Protein AF-0000000082832020 (afdb_homodimer)

Organism: NCBI:txid1287738

InterPro domains:
  IPR032710 NTF2-like domain superfamily [SSF54427] (2-123)
  IPR037401 SnoaL-like domain [PF13474] (10-123)

pLDDT: mean 90.85, std 16.09, range [24.03, 98.87]

Foldseek 3Di:
DDADVVSLVVQCQVCLQQLNLVSNLVQADQDQAFWEADAVDDIFTGSVRVSVVSCVVCVVHGKHWDWADWDWDDDPFKIKIWTKIWTWDQDPVGTDTFIKIWIWMWTQDPVGIHTRYIHIYGDPPCCRPCVVPPVPCPPD/DDADVVSLVVQCQVCLQQLNLVSNLVQADQDQAFWEADAVDDIFTGSVRVSVVSCVVCVVHGKHWDWADWDWDDDPFKIKIWTKIWTWDQDPVGTDTFIKIWIWMWTQDPVGIHTRYIHIYGDPPCCRPCVVPPVPPPVD

Nearest PDB structures (foldseek):
  3gwr-assembly1_A  TM=8.750E-01  e=1.411E-11  Thiobacillus denitrificans ATCC 25259
  5ig0-assembly1_A-2  TM=7.796E-01  e=5.207E-08  Salpingoeca rosetta
  2r4i-assembly1_B  TM=7.750E-01  e=2.044E-06  Cytophaga hutchinsonii ATCC 33406
  3bb9-assembly3_E  TM=7.835E-01  e=3.073E-06  Shewanella frigidimarina NCIMB 400
  3ksp-assembly1_A-2  TM=7.468E-01  e=2.227E-05  Exiguobacterium sibiricum 255-15

Solvent-accessible surface area (backbone atoms only — not comparable to full-atom values): 14800 Å² total; per-residue (Å²): 122,20,90,39,62,67,54,29,50,52,46,37,48,51,19,35,49,66,47,35,63,70,60,31,54,68,28,40,46,97,40,72,77,25,37,37,28,49,62,70,39,63,61,30,64,15,44,69,48,38,51,49,51,50,50,60,70,37,66,89,40,54,44,53,61,46,81,38,78,76,44,77,51,78,56,96,50,37,37,40,38,36,30,34,33,40,31,62,40,85,51,96,92,39,81,40,77,46,40,24,38,34,42,39,33,28,38,55,52,97,70,30,29,19,36,43,34,37,44,35,28,68,32,41,85,52,48,82,75,51,43,75,61,74,69,74,71,76,67,117,121,21,92,39,61,65,53,30,50,51,46,38,48,51,18,36,48,67,46,35,62,71,61,32,54,68,30,41,44,95,40,72,76,24,36,36,27,48,63,72,38,63,62,30,63,14,46,68,48,40,52,50,51,49,50,59,68,37,67,88,40,52,44,52,59,47,81,38,79,75,44,78,51,76,55,98,51,37,36,40,39,38,30,34,34,40,31,65,41,83,51,95,92,38,82,43,76,47,40,25,38,34,42,39,32,29,37,54,53,96,69,30,28,21,36,43,33,40,45,34,28,66,32,43,85,53,47,83,76,49,42,75,58,73,71,73,72,82,66,120

Radius of gyration: 18.63 Å; Cα contacts (8 Å, |Δi|>4): 592; chains: 2; bounding box: 48×47×61 Å

Structure (mmCIF, N/CA/C/O backbone):
data_AF-0000000082832020-model_v1
#
loop_
_entity.id
_entity.type
_entity.pdbx_description
1 polymer 'SnoaL-like domain-containing protein'
#
loop_
_atom_site.group_PDB
_atom_site.id
_atom_site.type_symbol
_atom_site.label_atom_id
_atom_site.label_alt_id
_atom_site.label_comp_id
_atom_site.label_asym_id
_atom_site.label_entity_id
_atom_site.label_seq_id
_atom_site.pdbx_PDB_ins_code
_atom_site.Cartn_x
_atom_site.Cartn_y
_atom_site.Cartn_z
_atom_site.occupancy
_atom_site.B_iso_or_equiv
_atom_site.auth_seq_id
_atom_site.auth_comp_id
_atom_site.auth_asym_id
_atom_site.auth_atom_id
_atom_site.pdbx_PDB_model_num
ATOM 1 N N . MET A 1 1 ? -17.343 17.951 1.172 1 80.75 1 MET A N 1
ATOM 2 C CA . MET A 1 1 ? -17.602 16.785 0.331 1 80.75 1 MET A CA 1
ATOM 3 C C . MET A 1 1 ? -16.717 16.803 -0.911 1 80.75 1 MET A C 1
ATOM 5 O O . MET A 1 1 ? -16.487 17.861 -1.499 1 80.75 1 MET A O 1
ATOM 9 N N . PHE A 1 2 ? -16.14 15.606 -1.203 1 96.89 2 PHE A N 1
ATOM 10 C CA . PHE A 1 2 ? -15.394 15.546 -2.454 1 96.89 2 PHE A CA 1
ATOM 11 C C . PHE A 1 2 ? -16.16 14.747 -3.503 1 96.89 2 PHE A C 1
ATOM 13 O O . PHE A 1 2 ? -16.541 13.6 -3.261 1 96.89 2 PHE A O 1
ATOM 20 N N . ALA A 1 3 ? -16.349 15.338 -4.614 1 96.54 3 ALA A N 1
ATOM 21 C CA . ALA A 1 3 ? -17.165 14.741 -5.669 1 96.54 3 ALA A CA 1
ATOM 22 C C . ALA A 1 3 ? -16.401 13.636 -6.393 1 96.54 3 ALA A C 1
ATOM 24 O O . ALA A 1 3 ? -17.007 12.742 -6.989 1 96.54 3 ALA A O 1
ATOM 25 N N . THR A 1 4 ? -15.107 13.77 -6.461 1 97.48 4 THR A N 1
ATOM 26 C CA . THR A 1 4 ? -14.264 12.769 -7.105 1 97.48 4 THR A CA 1
ATOM 27 C C . THR A 1 4 ? -13.095 12.384 -6.204 1 97.48 4 THR A C 1
ATOM 29 O O . THR A 1 4 ? -12.723 13.141 -5.304 1 97.48 4 THR A O 1
ATOM 32 N N . PRO A 1 5 ? -12.539 11.211 -6.397 1 98 5 PRO A N 1
ATOM 33 C CA . PRO A 1 5 ? -11.334 10.854 -5.644 1 98 5 PRO A CA 1
ATOM 34 C C . PRO A 1 5 ? -10.165 11.797 -5.922 1 98 5 PRO A C 1
ATOM 36 O O . PRO A 1 5 ? -9.343 12.045 -5.036 1 98 5 PRO A O 1
ATOM 39 N N . GLU A 1 6 ? -10.08 12.354 -7.116 1 98.05 6 GLU A N 1
ATOM 40 C CA . GLU A 1 6 ? -9.024 13.299 -7.468 1 98.05 6 GLU A CA 1
ATOM 41 C C . GLU A 1 6 ? -9.112 14.565 -6.622 1 98.05 6 GLU A C 1
ATOM 43 O O . GLU A 1 6 ? -8.09 15.099 -6.185 1 98.05 6 GLU A O 1
ATOM 48 N N . GLU A 1 7 ? -10.307 14.978 -6.456 1 98.37 7 GLU A N 1
ATOM 49 C CA . GLU A 1 7 ? -10.505 16.154 -5.613 1 98.37 7 GLU A CA 1
ATOM 50 C C . GLU A 1 7 ? -10.076 15.88 -4.174 1 98.37 7 GLU A C 1
ATOM 52 O O . GLU A 1 7 ? -9.46 16.732 -3.532 1 98.37 7 GLU A O 1
ATOM 57 N N . ALA A 1 8 ? -10.438 14.725 -3.671 1 98.57 8 ALA A N 1
ATOM 58 C CA . ALA A 1 8 ? -10.025 14.328 -2.328 1 98.57 8 ALA A CA 1
ATOM 59 C C . ALA A 1 8 ? -8.504 14.266 -2.217 1 98.57 8 ALA A C 1
ATOM 61 O O . ALA A 1 8 ? -7.928 14.729 -1.23 1 98.57 8 ALA A O 1
ATOM 62 N N . GLU A 1 9 ? -7.887 13.762 -3.225 1 98.69 9 GLU A N 1
ATOM 63 C CA . GLU A 1 9 ? -6.432 13.648 -3.229 1 98.69 9 GLU A CA 1
ATOM 64 C C . GLU A 1 9 ? -5.77 15.023 -3.266 1 98.69 9 GLU A C 1
ATOM 66 O O . GLU A 1 9 ? -4.789 15.265 -2.561 1 98.69 9 GLU A O 1
ATOM 71 N N . HIS A 1 10 ? -6.279 15.858 -4.105 1 98.45 10 HIS A N 1
ATOM 72 C CA . HIS A 1 10 ? -5.764 17.222 -4.16 1 98.45 10 HIS A CA 1
ATOM 73 C C . HIS A 1 10 ? -5.868 17.905 -2.801 1 98.45 10 HIS A C 1
ATOM 75 O O . HIS A 1 10 ? -4.918 18.551 -2.352 1 98.45 10 HIS A O 1
ATOM 81 N N . ALA A 1 11 ? -6.965 17.74 -2.165 1 98.75 11 ALA A N 1
ATOM 82 C CA . ALA A 1 11 ? -7.185 18.332 -0.848 1 98.75 11 ALA A CA 1
ATOM 83 C C . ALA A 1 11 ? -6.217 17.756 0.181 1 98.75 11 ALA A C 1
ATOM 85 O O . ALA A 1 11 ? -5.728 18.477 1.054 1 98.75 11 ALA A O 1
ATOM 86 N N . PHE A 1 12 ? -5.973 16.488 0.069 1 98.81 12 PHE A N 1
ATOM 87 C CA . PHE A 1 12 ? -5.033 15.812 0.956 1 98.81 12 PHE A CA 1
ATOM 88 C C . PHE A 1 12 ? -3.654 16.456 0.876 1 98.81 12 PHE A C 1
ATOM 90 O O . PHE A 1 12 ? -3.101 16.88 1.893 1 98.81 12 PHE A O 1
ATOM 97 N N . TYR A 1 13 ? -3.136 16.631 -0.281 1 98.71 13 TYR A N 1
ATOM 98 C CA . TYR A 1 13 ? -1.781 17.142 -0.446 1 98.71 13 TYR A CA 1
ATOM 99 C C . TYR A 1 13 ? -1.721 18.636 -0.149 1 98.71 13 TYR A C 1
ATOM 101 O O . TYR A 1 13 ? -0.714 19.135 0.359 1 98.71 13 TYR A O 1
ATOM 109 N N . GLU A 1 14 ? -2.781 19.346 -0.465 1 98.54 14 GLU A N 1
ATOM 110 C CA . GLU A 1 14 ? -2.84 20.761 -0.11 1 98.54 14 GLU A CA 1
ATOM 111 C C . GLU A 1 14 ? -2.807 20.953 1.403 1 98.54 14 GLU A C 1
ATOM 113 O O . GLU A 1 14 ? -2.126 21.848 1.906 1 98.54 14 GLU A O 1
ATOM 118 N N . ALA A 1 15 ? -3.598 20.121 2.069 1 98.64 15 ALA A N 1
ATOM 119 C CA . ALA A 1 15 ? -3.62 20.208 3.527 1 98.64 15 ALA A CA 1
ATOM 120 C C . ALA A 1 15 ? -2.242 19.917 4.115 1 98.64 15 ALA A C 1
ATOM 122 O O . ALA A 1 15 ? -1.82 20.565 5.075 1 98.64 15 ALA A O 1
ATOM 123 N N . LEU A 1 16 ? -1.504 18.97 3.561 1 98.31 16 LEU A N 1
ATOM 124 C CA . LEU A 1 16 ? -0.15 18.654 4.003 1 98.31 16 LEU A CA 1
ATOM 125 C C . LEU A 1 16 ? 0.789 19.83 3.761 1 98.31 16 LEU A C 1
ATOM 127 O O . LEU A 1 16 ? 1.62 20.153 4.613 1 98.31 16 LEU A O 1
ATOM 131 N N . GLU A 1 17 ? 0.627 20.449 2.624 1 97.44 17 GLU A N 1
ATOM 132 C CA . GLU A 1 17 ? 1.461 21.589 2.255 1 97.44 17 GLU A CA 1
ATOM 133 C C . GLU A 1 17 ? 1.224 22.772 3.189 1 97.44 17 GLU A C 1
ATOM 135 O O . GLU A 1 17 ? 2.124 23.585 3.411 1 97.44 17 GLU A O 1
ATOM 140 N N . GLN A 1 18 ? 0.06 22.866 3.743 1 97.5 18 GLN A N 1
ATOM 141 C CA . GLN A 1 18 ? -0.299 23.971 4.625 1 97.5 18 GLN A CA 1
ATOM 142 C C . GLN A 1 18 ? -0.116 23.588 6.091 1 97.5 18 GLN A C 1
ATOM 144 O O . GLN A 1 18 ? -0.25 24.431 6.98 1 97.5 18 GLN A O 1
ATOM 149 N N . GLY A 1 19 ? 0.147 22.338 6.342 1 97.6 19 GLY A N 1
ATOM 150 C CA . GLY A 1 19 ? 0.237 21.847 7.707 1 97.6 19 GLY A CA 1
ATOM 151 C C . GLY A 1 19 ? -1.079 21.927 8.458 1 97.6 19 GLY A C 1
ATOM 152 O O . GLY A 1 19 ? -1.096 22.15 9.67 1 97.6 19 GLY A O 1
ATOM 153 N N . ASP A 1 20 ? -2.177 21.834 7.755 1 97.87 20 ASP A N 1
ATOM 154 C CA . ASP A 1 20 ? -3.515 21.988 8.318 1 97.87 20 ASP A CA 1
ATOM 155 C C . ASP A 1 20 ? -4.152 20.629 8.601 1 97.87 20 ASP A C 1
ATOM 157 O O . ASP A 1 20 ? -4.831 20.065 7.74 1 97.87 20 ASP A O 1
ATOM 161 N N . THR A 1 21 ? -4.03 20.126 9.802 1 97.73 21 THR A N 1
ATOM 162 C CA . THR A 1 21 ? -4.492 18.784 10.138 1 97.73 21 THR A CA 1
ATOM 163 C C . THR A 1 21 ? -6.017 18.725 10.15 1 97.73 21 THR A C 1
ATOM 165 O O . THR A 1 21 ? -6.605 17.67 9.9 1 97.73 21 THR A O 1
ATOM 168 N N . VAL A 1 22 ? -6.672 19.799 10.486 1 96.94 22 VAL A N 1
ATOM 169 C CA . VAL A 1 22 ? -8.131 19.825 10.474 1 96.94 22 VAL A CA 1
ATOM 170 C C . VAL A 1 22 ? -8.641 19.582 9.055 1 96.94 22 VAL A C 1
ATOM 172 O O . VAL A 1 22 ? -9.496 18.721 8.834 1 96.94 22 VAL A O 1
ATOM 175 N N . ARG A 1 23 ? -8.096 20.317 8.124 1 97.65 23 ARG A N 1
ATOM 176 C CA . ARG A 1 23 ? -8.461 20.121 6.725 1 97.65 23 ARG A CA 1
ATOM 177 C C . ARG A 1 23 ? -8.046 18.736 6.24 1 97.65 23 ARG A C 1
ATOM 179 O O . A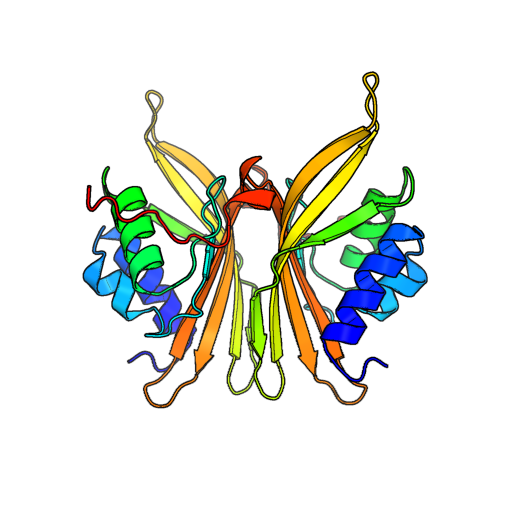RG A 1 23 ? -8.761 18.106 5.458 1 97.65 23 ARG A O 1
ATOM 186 N N . LEU A 1 24 ? -6.913 18.321 6.681 1 98.4 24 LEU A N 1
ATOM 187 C CA . LEU A 1 24 ? -6.418 17.001 6.307 1 98.4 24 LEU A CA 1
ATOM 188 C C . LEU A 1 24 ? -7.42 15.916 6.687 1 98.4 24 LEU A C 1
ATOM 190 O O . LEU A 1 24 ? -7.726 15.036 5.879 1 98.4 24 LEU A O 1
ATOM 194 N N . MET A 1 25 ? -8 16.017 7.857 1 97.92 25 MET A N 1
ATOM 195 C CA . MET A 1 25 ? -8.866 14.954 8.36 1 97.92 25 MET A CA 1
ATOM 196 C C . MET A 1 25 ? -10.243 15.02 7.708 1 97.92 25 MET A C 1
ATOM 198 O O . MET A 1 25 ? -11.016 14.063 7.78 1 97.92 25 MET A O 1
ATOM 202 N N . GLN A 1 26 ? -10.548 16.112 7.037 1 97.21 26 GLN A N 1
ATOM 203 C CA . GLN A 1 26 ? -11.788 16.2 6.274 1 97.21 26 GLN A CA 1
ATOM 204 C C . GLN A 1 26 ? -11.753 15.28 5.057 1 97.21 26 GLN A C 1
ATOM 206 O O . GLN A 1 26 ? -12.795 14.961 4.482 1 97.21 26 GLN A O 1
ATOM 211 N N . VAL A 1 27 ? -10.592 14.884 4.656 1 98.24 27 VAL A N 1
ATOM 212 C CA . VAL A 1 27 ? -10.425 14.015 3.496 1 98.24 27 VAL A CA 1
ATOM 213 C C . VAL A 1 27 ? -10.71 12.567 3.889 1 98.24 27 VAL A C 1
ATOM 215 O O . VAL A 1 27 ? -11.145 11.766 3.058 1 98.24 27 VAL A O 1
ATOM 218 N N . TRP A 1 28 ? -10.502 12.253 5.168 1 97.86 28 TRP A N 1
ATOM 219 C CA . TRP A 1 28 ? -10.597 10.877 5.645 1 97.86 28 TRP A CA 1
ATOM 220 C C . TRP A 1 28 ? -12.043 10.509 5.96 1 97.86 28 TRP A C 1
ATOM 222 O O . TRP A 1 28 ? -12.819 11.351 6.417 1 97.86 28 TRP A O 1
ATOM 232 N N . ALA A 1 29 ? -12.374 9.271 5.698 1 96.62 29 ALA A N 1
ATOM 233 C CA . ALA A 1 29 ? -13.648 8.738 6.174 1 96.62 29 ALA A CA 1
ATOM 234 C C . ALA A 1 29 ? -13.721 8.771 7.698 1 96.62 29 ALA A C 1
ATOM 236 O O . ALA A 1 29 ? -12.718 8.543 8.379 1 96.62 29 ALA A O 1
ATOM 237 N N . ASP A 1 30 ? -14.932 9.027 8.138 1 92.61 30 ASP A N 1
ATOM 238 C CA . ASP A 1 30 ? -15.182 9.016 9.576 1 92.61 30 ASP A CA 1
ATOM 239 C C . ASP A 1 30 ? -15.532 7.612 10.062 1 92.61 30 ASP A C 1
ATOM 241 O O . ASP A 1 30 ? -16.686 7.333 10.394 1 92.61 30 ASP A O 1
ATOM 245 N N . ASP A 1 31 ? -14.635 6.646 9.963 1 87.25 31 ASP A N 1
ATOM 246 C CA . ASP A 1 31 ? -14.812 5.238 10.303 1 87.25 31 ASP A CA 1
ATOM 247 C C . ASP A 1 31 ? -13.647 4.726 11.148 1 87.25 31 ASP A C 1
ATOM 249 O O . ASP A 1 31 ? -12.551 5.289 11.11 1 87.25 31 ASP A O 1
ATOM 253 N N . GLU A 1 32 ? -13.936 3.76 11.884 1 85.6 32 GLU A N 1
ATOM 254 C CA . GLU A 1 32 ? -12.919 3.182 12.757 1 85.6 32 GLU A CA 1
ATOM 255 C C . GLU A 1 32 ? -12.038 2.194 11.998 1 85.6 32 GLU A C 1
ATOM 257 O O . GLU A 1 32 ? -11.083 1.65 12.556 1 85.6 32 GLU A O 1
ATOM 262 N N . GLU A 1 33 ? -12.211 2.096 10.69 1 91.21 33 GLU A N 1
ATOM 263 C CA . GLU A 1 33 ? -11.445 1.098 9.95 1 91.21 33 GLU A CA 1
ATOM 264 C C . GLU A 1 33 ? -10.439 1.759 9.011 1 91.21 33 GLU A C 1
ATOM 266 O O . GLU A 1 33 ? -9.773 1.079 8.228 1 91.21 33 GLU A O 1
ATOM 271 N N . VAL A 1 34 ? -10.302 3.06 9.116 1 97.1 34 VAL A N 1
ATOM 272 C CA . VAL A 1 34 ? -9.325 3.708 8.247 1 97.1 34 VAL A CA 1
ATOM 273 C C . VAL A 1 34 ? -7.912 3.337 8.691 1 97.1 34 VAL A C 1
ATOM 275 O O . VAL A 1 34 ? -7.676 3.068 9.871 1 97.1 34 VAL A O 1
ATOM 278 N N . VAL A 1 35 ? -6.963 3.314 7.758 1 98.1 35 VAL A N 1
ATOM 279 C CA . VAL A 1 35 ? -5.613 2.831 8.027 1 98.1 35 VAL A CA 1
ATOM 280 C C . VAL A 1 35 ? -4.591 3.787 7.416 1 98.1 35 VAL A C 1
ATOM 282 O O . VAL A 1 35 ? -4.759 4.246 6.284 1 98.1 35 VAL A O 1
ATOM 285 N N . CYS A 1 36 ? -3.554 4.065 8.156 1 98.46 36 CYS A N 1
ATOM 286 C CA . CYS A 1 36 ? -2.448 4.881 7.668 1 98.46 36 CYS A CA 1
ATOM 287 C C . CYS A 1 36 ? -1.107 4.256 8.032 1 98.46 36 CYS A C 1
ATOM 289 O O . CYS A 1 36 ? -0.883 3.883 9.185 1 98.46 36 CYS A O 1
ATOM 291 N N . ILE A 1 37 ? -0.255 4.084 7.104 1 98.29 37 ILE A N 1
ATOM 292 C CA . ILE A 1 37 ? 1.117 3.624 7.289 1 98.29 37 ILE A CA 1
ATOM 293 C C . ILE A 1 37 ? 2.089 4.668 6.744 1 98.29 37 ILE A C 1
ATOM 295 O O . ILE A 1 37 ? 2.135 4.912 5.536 1 98.29 37 ILE A O 1
ATOM 299 N N . HIS A 1 38 ? 2.867 5.308 7.621 1 97.61 38 HIS A N 1
ATOM 300 C CA . HIS A 1 38 ? 3.947 6.207 7.23 1 97.61 38 HIS A CA 1
ATOM 301 C C . HIS A 1 38 ? 5.224 5.434 6.921 1 97.61 38 HIS A C 1
ATOM 303 O O . HIS A 1 38 ? 5.405 4.31 7.396 1 97.61 38 HIS A O 1
ATOM 309 N N . PRO A 1 39 ? 6.048 6.063 6.087 1 96.05 39 PRO A N 1
ATOM 310 C CA . PRO A 1 39 ? 7.324 5.39 5.834 1 96.05 39 PRO A CA 1
ATOM 311 C C . PRO A 1 39 ? 8.09 5.075 7.117 1 96.05 39 PRO A C 1
ATOM 313 O O . PRO A 1 39 ? 8.409 5.983 7.888 1 96.05 39 PRO A O 1
ATOM 316 N N . GLY A 1 40 ? 8.262 3.815 7.352 1 92.11 40 GLY A N 1
ATOM 317 C CA . GLY A 1 40 ? 9.041 3.395 8.506 1 92.11 40 GLY A CA 1
ATOM 318 C C . GLY A 1 40 ? 8.242 3.387 9.795 1 92.11 40 GLY A C 1
ATOM 319 O O . GLY A 1 40 ? 8.767 3.037 10.855 1 92.11 40 GLY A O 1
ATOM 320 N N . GLY A 1 41 ? 7.031 3.749 9.788 1 94.17 41 GLY A N 1
ATOM 321 C CA . GLY A 1 41 ? 6.211 3.825 10.987 1 94.17 41 GLY A CA 1
ATOM 322 C C . GLY A 1 41 ? 5.364 2.587 11.21 1 94.17 41 GLY A C 1
ATOM 323 O O . GLY A 1 41 ? 5.334 1.688 10.367 1 94.17 41 GLY A O 1
ATOM 324 N N . LEU A 1 42 ? 4.705 2.598 12.358 1 95.35 42 LEU A N 1
ATOM 325 C CA . LEU A 1 42 ? 3.74 1.544 12.657 1 95.35 42 LEU A CA 1
ATOM 326 C C . LEU A 1 42 ? 2.439 1.766 11.894 1 95.35 42 LEU A C 1
ATOM 328 O O . LEU A 1 42 ? 2.123 2.896 11.512 1 95.35 42 LEU A O 1
ATOM 332 N N . ARG A 1 43 ? 1.743 0.643 11.63 1 97.54 43 ARG A N 1
ATOM 333 C CA . ARG A 1 43 ? 0.393 0.738 11.084 1 97.54 43 ARG A CA 1
ATOM 334 C C . ARG A 1 43 ? -0.556 1.395 12.081 1 97.54 43 ARG A C 1
ATOM 336 O O . ARG A 1 43 ? -0.648 0.967 13.233 1 97.54 43 ARG A O 1
ATOM 343 N N . VAL A 1 44 ? -1.239 2.461 11.635 1 97.06 44 VAL A N 1
ATOM 344 C CA . VAL A 1 44 ? -2.167 3.22 12.468 1 97.06 44 VAL A CA 1
ATOM 345 C C . VAL A 1 44 ? -3.602 2.949 12.02 1 97.06 44 VAL A C 1
ATOM 347 O O . VAL A 1 44 ? -3.927 3.085 10.838 1 97.06 44 VAL A O 1
ATOM 350 N N . VAL A 1 45 ? -4.465 2.598 12.967 1 96.87 45 VAL A N 1
ATOM 351 C CA . VAL A 1 45 ? -5.839 2.233 12.637 1 96.87 45 VAL A CA 1
ATOM 352 C C . VAL A 1 45 ? -6.81 3.099 13.437 1 96.87 45 VAL A C 1
ATOM 354 O O . VAL A 1 45 ? -6.658 3.255 14.65 1 96.87 45 VAL A O 1
ATOM 357 N N . GLY A 1 46 ? -7.782 3.6 12.725 1 96.62 46 GLY A N 1
ATOM 358 C CA . GLY A 1 46 ? -8.825 4.376 13.376 1 96.62 46 GLY A CA 1
ATOM 359 C C . GLY A 1 46 ? -8.69 5.869 13.146 1 96.62 46 GLY A C 1
ATOM 360 O O . GLY A 1 46 ? -7.577 6.396 13.091 1 96.62 46 GLY A O 1
ATOM 361 N N . HIS A 1 47 ? -9.83 6.48 13.068 1 96.9 47 HIS A N 1
ATOM 362 C CA . HIS A 1 47 ? -9.882 7.887 12.689 1 96.9 47 HIS A CA 1
ATOM 363 C C . HIS A 1 47 ? -9.074 8.748 13.654 1 96.9 47 HIS A C 1
ATOM 365 O O . HIS A 1 47 ? -8.248 9.558 13.228 1 96.9 47 HIS A O 1
ATOM 371 N N . SER A 1 48 ? -9.242 8.596 14.937 1 96.7 48 SER A N 1
ATOM 372 C CA . SER A 1 48 ? -8.537 9.387 15.941 1 96.7 48 SER A CA 1
ATOM 373 C C . SER A 1 48 ? -7.038 9.11 15.912 1 96.7 48 SER A C 1
ATOM 375 O O . SER A 1 48 ? -6.228 10.034 16.01 1 96.7 48 SER A O 1
ATOM 377 N N . ALA A 1 49 ? -6.658 7.861 15.803 1 97.25 49 ALA A N 1
ATOM 378 C CA . ALA A 1 49 ? -5.248 7.48 15.767 1 97.25 49 ALA A CA 1
ATOM 379 C C . ALA A 1 49 ? -4.563 8.028 14.518 1 97.25 49 ALA A C 1
ATOM 381 O O . ALA A 1 49 ? -3.416 8.477 14.578 1 97.25 49 ALA A O 1
ATOM 382 N N . VAL A 1 50 ? -5.26 7.987 13.434 1 97.99 50 VAL A N 1
ATOM 383 C CA . VAL A 1 50 ? -4.73 8.545 12.194 1 97.99 50 VAL A CA 1
ATOM 384 C C . VAL A 1 50 ? -4.519 10.049 12.352 1 97.99 50 VAL A C 1
ATOM 386 O O . VAL A 1 50 ? -3.478 10.58 11.959 1 97.99 50 VAL A O 1
ATOM 389 N N . HIS A 1 51 ? -5.526 10.681 12.941 1 97.8 51 HIS A N 1
ATOM 390 C CA . HIS A 1 51 ? -5.389 12.109 13.209 1 97.8 51 HIS A CA 1
ATOM 391 C C . HIS A 1 51 ? -4.147 12.395 14.047 1 97.8 51 HIS A C 1
ATOM 393 O O . HIS A 1 51 ? -3.352 13.274 13.706 1 97.8 51 HIS A O 1
ATOM 399 N N . GLU A 1 52 ? -3.957 11.664 15.077 1 97.89 52 GLU A N 1
ATOM 400 C CA . GLU A 1 52 ? -2.809 11.849 15.959 1 97.89 52 GLU A CA 1
ATOM 401 C C . GLU A 1 52 ? -1.498 11.594 15.221 1 97.89 52 GLU A C 1
ATOM 403 O O . GLU A 1 52 ? -0.511 12.301 15.436 1 97.89 52 GLU A O 1
ATOM 408 N N . SER A 1 53 ? -1.471 10.6 14.415 1 97.87 53 SER A N 1
ATOM 409 C CA . SER A 1 53 ? -0.261 10.277 13.666 1 97.87 53 SER A CA 1
ATOM 410 C C . SER A 1 53 ? 0.131 11.417 12.731 1 97.87 53 SER A C 1
ATOM 412 O O . SER A 1 53 ? 1.313 11.741 12.601 1 97.87 53 SER A O 1
ATOM 414 N N . TRP A 1 54 ? -0.822 12.061 12.075 1 98.13 54 TRP A N 1
ATOM 415 C CA . TRP A 1 54 ? -0.533 13.182 11.187 1 98.13 54 TRP A CA 1
ATOM 416 C C . TRP A 1 54 ? -0.097 14.409 11.982 1 98.13 54 TRP A C 1
ATOM 418 O O . TRP A 1 54 ? 0.754 15.179 11.531 1 98.13 54 TRP A O 1
ATOM 428 N N . GLN A 1 55 ? -0.782 14.596 13.174 1 98.16 55 GLN A N 1
ATOM 429 C CA . GLN A 1 55 ? -0.326 15.678 14.041 1 98.16 55 GLN A CA 1
ATOM 430 C C . GLN A 1 55 ? 1.151 15.518 14.39 1 98.16 55 GLN A C 1
ATOM 432 O O . GLN A 1 55 ? 1.901 16.497 14.403 1 98.16 55 GLN A O 1
ATOM 437 N N . HIS A 1 56 ? 1.556 14.299 14.632 1 97.35 56 HIS A N 1
ATOM 438 C CA . HIS A 1 56 ? 2.952 14.022 14.951 1 97.35 56 HIS A CA 1
ATOM 439 C C . HIS A 1 56 ? 3.857 14.309 13.758 1 97.35 56 HIS A C 1
ATOM 441 O O . HIS A 1 56 ? 4.917 14.921 13.91 1 97.35 56 HIS A O 1
ATOM 447 N N . VAL A 1 57 ? 3.49 13.881 12.559 1 96.76 57 VAL A N 1
ATOM 448 C CA . VAL A 1 57 ? 4.269 14.053 11.338 1 96.76 57 VAL A CA 1
ATOM 449 C C . VAL A 1 57 ? 4.422 15.54 11.028 1 96.76 57 VAL A C 1
ATOM 451 O O . VAL A 1 57 ? 5.484 15.982 10.583 1 96.76 57 VAL A O 1
ATOM 454 N N . LEU A 1 58 ? 3.395 16.312 11.315 1 96.88 58 LEU A N 1
ATOM 455 C CA . LEU A 1 58 ? 3.369 17.718 10.926 1 96.88 58 LEU A CA 1
ATOM 456 C C . LEU A 1 58 ? 3.802 18.61 12.085 1 96.88 58 LEU A C 1
ATOM 458 O O . LEU A 1 58 ? 3.731 19.837 11.988 1 96.88 58 LEU A O 1
ATOM 462 N N . ALA A 1 59 ? 4.163 17.977 13.202 1 95.64 59 ALA A N 1
ATOM 463 C CA . ALA A 1 59 ? 4.547 18.726 14.395 1 95.64 59 ALA A CA 1
ATOM 464 C C . ALA A 1 59 ? 5.72 19.657 14.104 1 95.64 59 ALA A C 1
ATOM 466 O O . ALA A 1 59 ? 5.837 20.726 14.709 1 95.64 59 ALA A O 1
ATOM 467 N N . ASN A 1 60 ? 6.638 19.283 13.139 1 91.3 60 ASN A N 1
ATOM 468 C CA . ASN A 1 60 ? 7.81 20.096 12.831 1 91.3 60 ASN A CA 1
ATOM 469 C C . ASN A 1 60 ? 7.569 20.991 11.619 1 91.3 60 ASN A C 1
ATOM 471 O O . ASN A 1 60 ? 8.504 21.596 11.093 1 91.3 60 ASN A O 1
ATOM 475 N N . GLY A 1 61 ? 6.316 21.042 11.14 1 93.33 61 GLY A N 1
ATOM 476 C CA . GLY A 1 61 ? 5.977 21.929 10.039 1 93.33 61 GLY A CA 1
ATOM 477 C C . GLY A 1 61 ? 5.278 21.22 8.895 1 93.33 61 GLY A C 1
ATOM 478 O O . GLY A 1 61 ? 5.122 19.997 8.918 1 93.33 61 GLY A O 1
ATOM 479 N N . PRO A 1 62 ? 4.964 22.083 7.902 1 95.37 62 PRO A N 1
ATOM 480 C CA . PRO A 1 62 ? 4.251 21.534 6.746 1 95.37 62 PRO A CA 1
ATOM 481 C C . PRO A 1 62 ? 5.113 20.585 5.917 1 95.37 62 PRO A C 1
ATOM 483 O O . PRO A 1 62 ? 6.339 20.583 6.05 1 95.37 62 PRO A O 1
ATOM 486 N N . LEU A 1 63 ? 4.482 19.708 5.139 1 96.1 63 LEU A N 1
ATOM 487 C CA . LEU A 1 63 ? 5.128 18.804 4.194 1 96.1 63 LEU A CA 1
ATOM 488 C C . LEU A 1 63 ? 4.881 19.251 2.758 1 96.1 63 LEU A C 1
ATOM 490 O O . LEU A 1 63 ? 3.734 19.454 2.355 1 96.1 63 LEU A O 1
ATOM 494 N N . HIS A 1 64 ? 5.921 19.411 2.088 1 96.18 64 HIS A N 1
ATOM 495 C CA . HIS A 1 64 ? 5.818 19.733 0.669 1 96.18 64 HIS A CA 1
ATOM 496 C C . HIS A 1 64 ? 5.999 18.488 -0.193 1 96.18 64 HIS A C 1
ATOM 498 O O . HIS A 1 64 ? 7.123 18.018 -0.383 1 96.18 64 HIS A O 1
ATOM 504 N N . ILE A 1 65 ? 4.912 17.996 -0.716 1 97.51 65 ILE A N 1
ATOM 505 C CA . ILE A 1 65 ? 4.885 16.742 -1.462 1 97.51 65 ILE A CA 1
ATOM 506 C C . ILE A 1 65 ? 4.335 16.989 -2.865 1 97.51 65 ILE A C 1
ATOM 508 O O . ILE A 1 65 ? 3.265 17.581 -3.024 1 97.51 65 ILE A O 1
ATOM 512 N N . ARG A 1 66 ? 5.033 16.619 -3.809 1 96.47 66 ARG A N 1
ATOM 513 C CA . ARG A 1 66 ? 4.552 16.608 -5.187 1 96.47 66 ARG A CA 1
ATOM 514 C C . ARG A 1 66 ? 4.184 15.195 -5.626 1 96.47 66 ARG A C 1
ATOM 516 O O . ARG A 1 66 ? 5.049 14.322 -5.719 1 96.47 66 ARG A O 1
ATOM 523 N N . PRO A 1 67 ? 2.906 14.943 -5.809 1 97.2 67 PRO A N 1
ATOM 524 C CA . PRO A 1 67 ? 2.522 13.64 -6.357 1 97.2 67 PRO A CA 1
ATOM 525 C C . PRO A 1 67 ? 2.881 13.491 -7.833 1 97.2 67 PRO A C 1
ATOM 527 O O . PRO A 1 67 ? 2.578 14.375 -8.639 1 97.2 67 PRO A O 1
ATOM 530 N N . LEU A 1 68 ? 3.53 12.43 -8.18 1 95.49 68 LEU A N 1
ATOM 531 C CA . LEU A 1 68 ? 4.012 12.176 -9.533 1 95.49 68 LEU A CA 1
ATOM 532 C C . LEU A 1 68 ? 3.564 10.801 -10.019 1 95.49 68 LEU A C 1
ATOM 534 O O . LEU A 1 68 ? 3.267 9.918 -9.211 1 95.49 68 LEU A O 1
ATOM 538 N N . ARG A 1 69 ? 3.358 10.598 -11.344 1 94.37 69 ARG A N 1
ATOM 539 C CA . ARG A 1 69 ? 3.176 9.324 -12.032 1 94.37 69 ARG A CA 1
ATOM 540 C C . ARG A 1 69 ? 1.997 8.551 -11.452 1 94.37 69 ARG A C 1
ATOM 542 O O . ARG A 1 69 ? 2.134 7.382 -11.086 1 94.37 69 ARG A O 1
ATOM 549 N N . PRO A 1 70 ? 0.863 9.19 -11.405 1 95.95 70 PRO A N 1
ATOM 550 C CA . PRO A 1 70 ? -0.304 8.51 -10.839 1 95.95 70 PRO A CA 1
ATOM 551 C C . PRO A 1 70 ? -0.773 7.333 -11.692 1 95.95 70 PRO A C 1
ATOM 553 O O . PRO A 1 70 ? -0.764 7.416 -12.923 1 95.95 70 PRO A O 1
ATOM 556 N N . LEU A 1 71 ? -1.017 6.251 -11.126 1 95.92 71 LEU A N 1
ATOM 557 C CA . LEU A 1 71 ? -1.79 5.135 -11.661 1 95.92 71 LEU A CA 1
ATOM 558 C C . LEU A 1 71 ? -3.096 4.961 -10.893 1 95.92 71 LEU A C 1
ATOM 560 O O . LEU A 1 71 ? -3.086 4.815 -9.669 1 95.92 71 LEU A O 1
ATOM 564 N N . VAL A 1 72 ? -4.207 4.935 -11.615 1 96.39 72 VAL A N 1
ATOM 565 C CA . VAL A 1 72 ? -5.511 4.954 -10.959 1 96.39 72 VAL A CA 1
ATOM 566 C C . VAL A 1 72 ? -6.325 3.738 -11.393 1 96.39 72 VAL A C 1
ATOM 568 O O . VAL A 1 72 ? -6.463 3.469 -12.589 1 96.39 72 VAL A O 1
ATOM 571 N N . MET A 1 73 ? -6.777 2.958 -10.395 1 94.28 73 MET A N 1
ATOM 572 C CA . MET A 1 73 ? -7.777 1.913 -10.593 1 94.28 73 MET A CA 1
ATOM 573 C C . MET A 1 73 ? -9.125 2.333 -10.016 1 94.28 73 MET A C 1
ATOM 575 O O . MET A 1 73 ? -9.268 2.47 -8.799 1 94.28 73 MET A O 1
ATOM 579 N N . LEU A 1 74 ? -10.103 2.53 -10.931 1 92.63 74 LEU A N 1
ATOM 580 C CA . LEU A 1 74 ? -11.389 3.068 -10.503 1 92.63 74 LEU A CA 1
ATOM 581 C C . LEU A 1 74 ? -12.492 2.025 -10.652 1 92.63 74 LEU A C 1
ATOM 583 O O . LEU A 1 74 ? -12.579 1.35 -11.68 1 92.63 74 LEU A O 1
ATOM 587 N N . SER A 1 75 ? -13.217 1.81 -9.6 1 87.97 75 SER A N 1
ATOM 588 C CA . SER A 1 75 ? -14.493 1.104 -9.636 1 87.97 75 SER A CA 1
ATOM 589 C C . SER A 1 75 ? -15.637 2.004 -9.184 1 87.97 75 SER A C 1
ATOM 591 O O . SER A 1 75 ? -15.436 3.195 -8.937 1 87.97 75 SER A O 1
ATOM 593 N N . MET A 1 76 ? -16.823 1.488 -9.185 1 87.15 76 MET A N 1
ATOM 594 C CA . MET A 1 76 ? -18.011 2.283 -8.889 1 87.15 76 MET A CA 1
ATOM 595 C C . MET A 1 76 ? -17.914 2.911 -7.503 1 87.15 76 MET A C 1
ATOM 597 O O . MET A 1 76 ? -18.278 4.074 -7.317 1 87.15 76 MET A O 1
ATOM 601 N N . MET A 1 77 ? -17.348 2.251 -6.545 1 92.19 77 MET A N 1
ATOM 602 C CA . MET A 1 77 ? -17.415 2.758 -5.178 1 92.19 77 MET A CA 1
ATOM 603 C C . MET A 1 77 ? -16.028 2.799 -4.544 1 92.19 77 MET A C 1
ATOM 605 O O . MET A 1 77 ? -15.901 2.976 -3.331 1 92.19 77 MET A O 1
ATOM 609 N N . CYS A 1 78 ? -15.024 2.582 -5.386 1 95.35 78 CYS A N 1
ATOM 610 C CA . CYS A 1 78 ? -13.669 2.537 -4.849 1 95.35 78 CYS A CA 1
ATOM 611 C C . CYS A 1 78 ? -12.662 3.063 -5.865 1 95.35 78 CYS A C 1
ATOM 613 O O . CYS A 1 78 ? -12.803 2.825 -7.066 1 95.35 78 CYS A O 1
ATOM 615 N N . ALA A 1 79 ? -11.753 3.828 -5.42 1 97.24 79 ALA A N 1
ATOM 616 C CA . ALA A 1 79 ? -10.638 4.294 -6.239 1 97.24 79 ALA A CA 1
ATOM 617 C C . ALA A 1 79 ? -9.302 4.021 -5.553 1 97.24 79 ALA A C 1
ATOM 619 O O . ALA A 1 79 ? -9.121 4.354 -4.379 1 97.24 79 ALA A O 1
ATOM 620 N N . VAL A 1 80 ? -8.429 3.39 -6.271 1 97.66 80 VAL A N 1
ATOM 621 C CA . VAL A 1 80 ? -7.068 3.134 -5.81 1 97.66 80 VAL A CA 1
ATOM 622 C C . VAL A 1 80 ? -6.083 3.981 -6.613 1 97.66 80 VAL A C 1
ATOM 624 O O . VAL A 1 80 ? -6.014 3.87 -7.839 1 97.66 80 VAL A O 1
ATOM 627 N N . HIS A 1 81 ? -5.405 4.891 -5.949 1 98.36 81 HIS A N 1
ATOM 628 C CA . HIS A 1 81 ? -4.355 5.703 -6.553 1 98.36 81 HIS A CA 1
ATOM 629 C C . HIS A 1 81 ? -2.975 5.261 -6.078 1 98.36 81 HIS A C 1
ATOM 631 O O . HIS A 1 81 ? -2.704 5.241 -4.875 1 98.36 81 HIS A O 1
ATOM 637 N N . VAL A 1 82 ? -2.105 4.885 -6.979 1 98 82 VAL A N 1
ATOM 638 C CA . VAL A 1 82 ? -0.714 4.549 -6.694 1 98 82 VAL A CA 1
ATOM 639 C C . VAL A 1 82 ? 0.21 5.568 -7.358 1 98 82 VAL A C 1
ATOM 641 O O . VAL A 1 82 ? 0.137 5.785 -8.57 1 98 82 VAL A O 1
ATOM 644 N N . LEU A 1 83 ? 1.044 6.222 -6.553 1 97.7 83 LEU A N 1
ATOM 645 C CA . LEU A 1 83 ? 1.832 7.308 -7.125 1 97.7 83 LEU A CA 1
ATOM 646 C C . LEU A 1 83 ? 3.174 7.439 -6.414 1 97.7 83 LEU A C 1
ATOM 648 O O . LEU A 1 83 ? 3.468 6.679 -5.489 1 97.7 83 LEU A O 1
ATOM 652 N N . VAL A 1 84 ? 4.041 8.28 -6.924 1 97.54 84 VAL A N 1
ATOM 653 C CA . VAL A 1 84 ? 5.303 8.66 -6.298 1 97.54 84 VAL A CA 1
ATOM 654 C C . VAL A 1 84 ? 5.155 10.022 -5.622 1 97.54 84 VAL A C 1
ATOM 656 O O . VAL A 1 84 ? 4.711 10.987 -6.247 1 97.54 84 VAL A O 1
ATOM 659 N N . GLU A 1 85 ? 5.39 10.026 -4.406 1 97.83 85 GLU A N 1
ATOM 660 C CA . GLU A 1 85 ? 5.463 11.282 -3.666 1 97.83 85 GLU A CA 1
ATOM 661 C C . GLU A 1 85 ? 6.895 11.805 -3.604 1 97.83 85 GLU A C 1
ATOM 663 O O . GLU A 1 85 ? 7.764 11.178 -2.994 1 97.83 85 GLU A O 1
ATOM 668 N N . GLN A 1 86 ? 7.153 12.87 -4.26 1 96.48 86 GLN A N 1
ATOM 669 C CA . GLN A 1 86 ? 8.431 13.552 -4.084 1 96.48 86 GLN A CA 1
ATOM 670 C C . GLN A 1 86 ? 8.369 14.548 -2.93 1 96.48 86 GLN A C 1
ATOM 672 O O . GLN A 1 86 ? 7.632 15.535 -2.993 1 96.48 86 GLN A O 1
ATOM 677 N N . VAL A 1 87 ? 9.103 14.266 -1.931 1 95.81 87 VAL A N 1
ATOM 678 C CA . VAL A 1 87 ? 9.043 15.043 -0.697 1 95.81 87 VAL A CA 1
ATOM 679 C C . VAL A 1 87 ? 10.284 15.925 -0.582 1 95.81 87 VAL A C 1
ATOM 681 O O . VAL A 1 87 ? 11.412 15.438 -0.687 1 95.81 87 V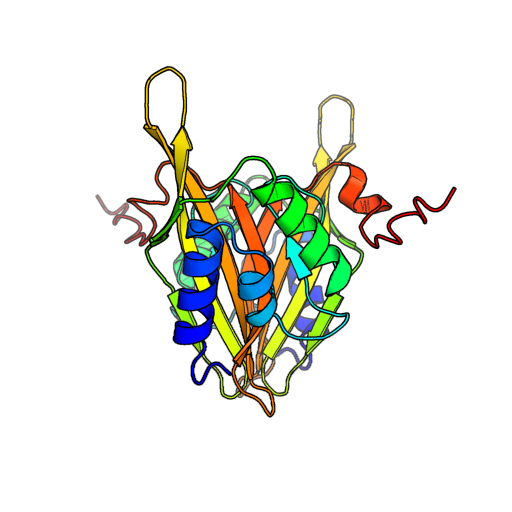AL A O 1
ATOM 684 N N . ALA A 1 88 ? 10.093 17.183 -0.383 1 94.46 88 ALA A N 1
ATOM 685 C CA . ALA A 1 88 ? 11.206 18.093 -0.128 1 94.46 88 ALA A CA 1
ATOM 686 C C . ALA A 1 88 ? 11.701 17.966 1.31 1 94.46 88 ALA A C 1
ATOM 688 O O . ALA A 1 88 ? 10.908 18.019 2.253 1 94.46 88 ALA A O 1
ATOM 689 N N . VAL A 1 89 ? 12.945 17.753 1.457 1 87.78 89 VAL A N 1
ATOM 690 C CA . VAL A 1 89 ? 13.57 17.642 2.771 1 87.78 89 VAL A CA 1
ATOM 691 C C . VAL A 1 89 ? 14.65 18.712 2.921 1 87.78 89 VAL A C 1
ATOM 693 O O . VAL A 1 89 ? 15.551 18.814 2.085 1 87.78 89 VAL A O 1
ATOM 696 N N . ARG A 1 90 ? 14.538 19.535 3.864 1 87.09 90 ARG A N 1
ATOM 697 C CA . ARG A 1 90 ? 15.553 20.551 4.122 1 87.09 90 ARG A CA 1
ATOM 698 C C . ARG A 1 90 ? 16.741 19.96 4.874 1 87.09 90 ARG A C 1
ATOM 700 O O . ARG A 1 90 ? 16.567 19.312 5.908 1 87.09 90 ARG A O 1
ATOM 707 N N . THR A 1 91 ? 17.864 20.068 4.265 1 85.29 91 THR A N 1
ATOM 708 C CA . THR A 1 91 ? 19.102 19.624 4.897 1 85.29 91 THR A CA 1
ATOM 709 C C . THR A 1 91 ? 20.082 20.784 5.043 1 85.29 91 THR A C 1
ATOM 711 O O . THR A 1 91 ? 19.797 21.902 4.609 1 85.29 91 THR A O 1
ATOM 714 N N . ARG A 1 92 ? 21.223 20.525 5.65 1 89.53 92 ARG A N 1
ATOM 715 C CA . ARG A 1 92 ? 22.283 21.518 5.796 1 89.53 92 ARG A CA 1
ATOM 716 C C . ARG A 1 92 ? 22.829 21.939 4.436 1 89.53 92 ARG A C 1
ATOM 718 O O . ARG A 1 92 ? 23.26 23.081 4.261 1 89.53 92 ARG A O 1
ATOM 725 N N . GLU A 1 93 ? 22.844 21.076 3.45 1 91.35 93 GLU A N 1
ATOM 726 C CA . GLU A 1 93 ? 23.39 21.306 2.115 1 91.35 93 GLU A CA 1
ATOM 727 C C . GLU A 1 93 ? 22.345 21.922 1.19 1 91.35 93 GLU A C 1
ATOM 729 O O . GLU A 1 93 ? 22.64 22.24 0.036 1 91.35 93 GLU A O 1
ATOM 734 N N . GLY A 1 94 ? 21.174 22.08 1.733 1 90.18 94 GLY A N 1
ATOM 735 C CA . GLY A 1 94 ? 20.086 22.598 0.92 1 90.18 94 GLY A CA 1
ATOM 736 C C . GLY A 1 94 ? 18.901 21.653 0.836 1 90.18 94 GLY A C 1
ATOM 737 O O . GLY A 1 94 ? 18.788 20.72 1.633 1 90.18 94 GLY A O 1
ATOM 738 N N . THR A 1 95 ? 18.022 22.035 -0.103 1 90.19 95 THR A N 1
ATOM 739 C CA . THR A 1 95 ? 16.825 21.22 -0.277 1 90.19 95 THR A CA 1
ATOM 740 C C . THR A 1 95 ? 17.146 19.949 -1.059 1 90.19 95 THR A C 1
ATOM 742 O O . THR A 1 95 ? 17.746 20.01 -2.135 1 90.19 95 THR A O 1
ATOM 745 N N . GLN A 1 96 ? 16.881 18.808 -0.418 1 91.54 96 GLN A N 1
ATOM 746 C CA . GLN A 1 96 ? 16.961 17.514 -1.086 1 91.54 96 GLN A CA 1
ATOM 747 C C . GLN A 1 96 ? 15.576 16.896 -1.256 1 91.54 96 GLN A C 1
ATOM 749 O O . GLN A 1 96 ? 14.608 17.35 -0.642 1 91.54 96 GLN A O 1
ATOM 754 N N . PHE A 1 97 ? 15.538 15.938 -2.229 1 92.82 97 PHE A N 1
ATOM 755 C CA . PHE A 1 97 ? 14.247 15.313 -2.49 1 92.82 97 PHE A CA 1
ATOM 756 C C . PHE A 1 97 ? 14.299 13.819 -2.193 1 92.82 97 PHE A C 1
ATOM 758 O O . PHE A 1 97 ? 15.286 13.151 -2.511 1 92.82 97 PHE A O 1
ATOM 765 N N . ALA A 1 98 ? 13.35 13.408 -1.465 1 94.07 98 ALA A N 1
ATOM 766 C CA . ALA A 1 98 ? 13.135 11.984 -1.22 1 94.07 98 ALA A CA 1
ATOM 767 C C . ALA A 1 98 ? 11.868 11.494 -1.915 1 94.07 98 ALA A C 1
ATOM 769 O O . ALA A 1 98 ? 10.904 12.248 -2.067 1 94.07 98 ALA A O 1
ATOM 770 N N . ASN A 1 99 ? 11.913 10.254 -2.362 1 95.96 99 ASN A N 1
ATOM 771 C CA . ASN A 1 99 ? 10.747 9.663 -3.009 1 95.96 99 ASN A CA 1
ATOM 772 C C . ASN A 1 99 ? 10.097 8.598 -2.13 1 95.96 99 ASN A C 1
ATOM 774 O O . ASN A 1 99 ? 10.792 7.82 -1.473 1 95.96 99 ASN A O 1
ATOM 778 N N . CYS A 1 100 ? 8.78 8.618 -2.141 1 97.54 100 CYS A N 1
ATOM 779 C CA . CYS A 1 100 ? 7.981 7.571 -1.513 1 97.54 100 CYS A CA 1
ATOM 780 C C . CYS A 1 100 ? 6.943 7.021 -2.483 1 97.54 100 CYS A C 1
ATOM 782 O O . CYS A 1 100 ? 6.417 7.758 -3.32 1 97.54 100 CYS A O 1
ATOM 784 N N . TYR A 1 101 ? 6.726 5.762 -2.416 1 98.15 101 TYR A N 1
ATOM 785 C CA . TYR A 1 101 ? 5.509 5.234 -3.022 1 98.15 101 TYR A CA 1
ATOM 786 C C . TYR A 1 101 ? 4.312 5.426 -2.099 1 98.15 101 TYR A C 1
ATOM 788 O O . TYR A 1 101 ? 4.42 5.239 -0.884 1 98.15 101 TYR A O 1
ATOM 796 N N . ALA A 1 102 ? 3.205 5.754 -2.682 1 98.68 102 ALA A N 1
ATOM 797 C CA . ALA A 1 102 ? 1.97 5.891 -1.914 1 98.68 102 ALA A CA 1
ATOM 798 C C . ALA A 1 102 ? 0.814 5.168 -2.599 1 98.68 102 ALA A C 1
ATOM 800 O O . ALA A 1 102 ? 0.622 5.3 -3.81 1 98.68 102 ALA A O 1
ATOM 801 N N . THR A 1 103 ? 0.126 4.367 -1.884 1 98.75 103 THR A N 1
ATOM 802 C CA . THR A 1 103 ? -1.17 3.81 -2.254 1 98.75 103 THR A CA 1
ATOM 803 C C . THR A 1 103 ? -2.289 4.461 -1.446 1 98.75 103 THR A C 1
ATOM 805 O O . THR A 1 103 ? -2.363 4.289 -0.227 1 98.75 103 THR A O 1
ATOM 808 N N . ASN A 1 104 ? -3.117 5.25 -2.088 1 98.73 104 ASN A N 1
ATOM 809 C CA . ASN A 1 104 ? -4.292 5.89 -1.507 1 98.73 104 ASN A CA 1
ATOM 810 C C . ASN A 1 104 ? -5.582 5.22 -1.971 1 98.73 104 ASN A C 1
ATOM 812 O O . ASN A 1 104 ? -5.788 5.024 -3.17 1 98.73 104 ASN A O 1
ATOM 816 N N . ILE A 1 105 ? -6.433 4.917 -1.006 1 98.24 105 ILE A N 1
ATOM 817 C CA . ILE A 1 105 ? -7.696 4.276 -1.357 1 98.24 105 ILE A CA 1
ATOM 818 C C . ILE A 1 105 ? -8.862 5.142 -0.886 1 98.24 105 ILE A C 1
ATOM 820 O O . ILE A 1 105 ? -8.883 5.597 0.26 1 98.24 105 ILE A O 1
ATOM 824 N N . TYR A 1 106 ? -9.791 5.369 -1.783 1 97.63 106 TYR A N 1
ATOM 825 C CA . TYR A 1 106 ? -10.979 6.174 -1.523 1 97.63 106 TYR A CA 1
ATOM 826 C C . TYR A 1 106 ? -12.247 5.351 -1.714 1 97.63 106 TYR A C 1
ATOM 828 O O . TYR A 1 106 ? -12.344 4.556 -2.652 1 97.63 106 TYR A O 1
ATOM 836 N N . HIS A 1 107 ? -13.148 5.529 -0.858 1 96.32 107 HIS A N 1
ATOM 837 C CA . HIS A 1 107 ? -14.472 4.936 -1.007 1 96.32 107 HIS A CA 1
ATOM 838 C C . HIS A 1 107 ? -15.535 6.01 -1.214 1 96.32 107 HIS A C 1
ATOM 840 O O . HIS A 1 107 ? -15.468 7.081 -0.607 1 96.32 107 HIS A O 1
ATOM 846 N N . LYS A 1 108 ? -16.424 5.613 -1.985 1 95.2 108 LYS A N 1
ATOM 847 C CA . LYS A 1 108 ? -17.575 6.485 -2.2 1 95.2 108 LYS A CA 1
ATOM 848 C C . LYS A 1 108 ? -18.681 6.193 -1.19 1 95.2 108 LYS A C 1
ATOM 850 O O . LYS A 1 108 ? -19.172 5.066 -1.107 1 95.2 108 LYS A O 1
ATOM 855 N N . GLY A 1 109 ? -18.99 7.15 -0.396 1 91.06 109 GLY A N 1
ATOM 856 C CA . GLY A 1 109 ? -20.127 7.065 0.506 1 91.06 109 GLY A CA 1
ATOM 857 C C . GLY A 1 109 ? -21.225 8.059 0.178 1 91.06 109 GLY A C 1
ATOM 858 O O . GLY A 1 109 ? -21.209 8.681 -0.886 1 91.06 109 GLY A O 1
ATOM 859 N N . PRO A 1 110 ? -22.178 8.154 1.011 1 90.42 110 PRO A N 1
ATOM 860 C CA . PRO A 1 110 ? -23.327 9.031 0.776 1 90.42 110 PRO A CA 1
ATOM 861 C C . PRO A 1 110 ? -22.932 10.5 0.643 1 90.42 110 PRO A C 1
ATOM 863 O O . PRO A 1 110 ? -23.597 11.26 -0.065 1 90.42 110 PRO A O 1
ATOM 866 N N . THR A 1 111 ? -21.846 10.865 1.247 1 91.52 111 THR A N 1
ATOM 867 C CA . THR A 1 111 ? -21.459 12.271 1.256 1 91.52 111 THR A CA 1
ATOM 868 C C . THR A 1 111 ? -20.253 12.506 0.351 1 91.52 111 THR A C 1
ATOM 870 O O . THR A 1 111 ? -19.562 13.518 0.479 1 91.52 111 THR A O 1
ATOM 873 N N . GLY A 1 112 ? -19.978 11.515 -0.544 1 95.62 112 GLY A N 1
ATOM 874 C CA . GLY A 1 112 ? -18.898 11.696 -1.501 1 95.62 112 GLY A CA 1
ATOM 875 C C . GLY A 1 112 ? -17.722 10.77 -1.255 1 95.62 112 GLY A C 1
ATOM 876 O O . GLY A 1 112 ? -17.863 9.741 -0.591 1 95.62 112 GLY A O 1
ATOM 877 N N . TRP A 1 113 ? -16.611 11.182 -1.824 1 97.38 113 TRP A N 1
ATOM 878 C CA . TRP A 1 113 ? -15.414 10.349 -1.772 1 97.38 113 TRP A CA 1
ATOM 879 C C . TRP A 1 113 ? -14.553 10.707 -0.566 1 97.38 113 TRP A C 1
ATOM 881 O O . TRP A 1 113 ? -14.32 11.886 -0.289 1 97.38 113 TRP A O 1
ATOM 891 N N . ARG A 1 114 ? -14.134 9.658 0.138 1 97.55 114 ARG A N 1
ATOM 892 C CA . ARG A 1 114 ? -13.254 9.836 1.288 1 97.55 114 ARG A CA 1
ATOM 893 C C . ARG A 1 114 ? -12.114 8.823 1.268 1 97.55 114 ARG A C 1
ATOM 895 O O . ARG A 1 114 ? -12.284 7.7 0.789 1 97.55 114 ARG A O 1
ATOM 902 N N . MET A 1 115 ? -11.013 9.254 1.829 1 98.22 115 MET A N 1
ATOM 903 C CA . MET A 1 115 ? -9.879 8.343 1.951 1 98.22 115 MET A CA 1
ATOM 904 C C . MET A 1 115 ? -10.114 7.327 3.064 1 98.22 115 MET A C 1
ATOM 906 O O . MET A 1 115 ? -10.586 7.683 4.145 1 98.22 115 MET A O 1
ATOM 910 N N . VAL A 1 116 ? -9.796 6.05 2.782 1 97.64 116 VAL A N 1
ATOM 911 C CA . VAL A 1 116 ? -9.967 5.022 3.802 1 97.64 116 VAL A CA 1
ATOM 912 C C . VAL A 1 116 ? -8.617 4.388 4.13 1 97.64 116 VAL A C 1
ATOM 914 O O . VAL A 1 116 ? -8.466 3.735 5.165 1 97.64 116 VAL A O 1
ATOM 917 N N . MET A 1 117 ? -7.614 4.686 3.293 1 98.16 117 MET A N 1
ATOM 918 C CA . MET A 1 117 ? -6.311 4.07 3.525 1 98.16 117 MET A CA 1
ATOM 919 C C . MET A 1 117 ? -5.202 4.872 2.852 1 98.16 117 MET A C 1
ATOM 921 O O . MET A 1 117 ? -5.37 5.35 1.729 1 98.16 117 MET A O 1
ATOM 925 N N . HIS A 1 118 ? -4.1 5 3.49 1 98.82 118 HIS A N 1
ATOM 926 C CA . HIS A 1 118 ? -2.855 5.57 2.985 1 98.82 118 HIS A CA 1
ATOM 927 C C . HIS A 1 118 ? -1.658 4.707 3.37 1 98.82 118 HIS A C 1
ATOM 929 O O . HIS A 1 118 ? -1.386 4.509 4.556 1 98.82 118 HIS A O 1
ATOM 935 N N . HIS A 1 119 ? -1.026 4.075 2.461 1 98.87 119 HIS A N 1
ATOM 936 C CA . HIS A 1 119 ? 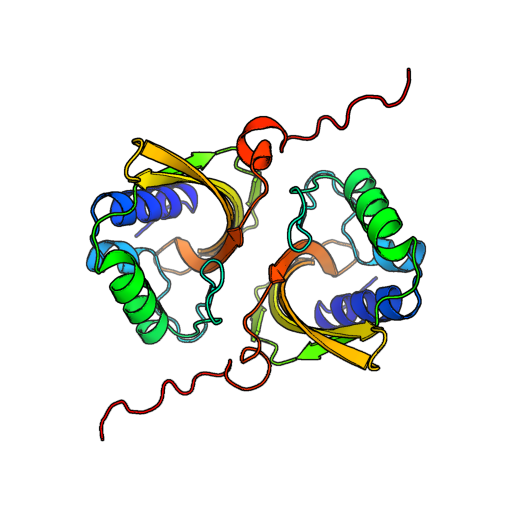0.205 3.314 2.641 1 98.87 119 HIS A CA 1
ATOM 937 C C . HIS A 1 119 ? 1.375 3.981 1.925 1 98.87 119 HIS A C 1
ATOM 939 O O . HIS A 1 119 ? 1.446 3.963 0.694 1 98.87 119 HIS A O 1
ATOM 945 N N . ALA A 1 120 ? 2.219 4.573 2.653 1 98.59 120 ALA A N 1
ATOM 946 C CA . ALA A 1 120 ? 3.415 5.198 2.092 1 98.59 120 ALA A CA 1
ATOM 947 C C . ALA A 1 120 ? 4.673 4.437 2.499 1 98.59 120 ALA A C 1
ATOM 949 O O . ALA A 1 120 ? 4.796 3.994 3.643 1 98.59 120 ALA A O 1
ATOM 950 N N . SER A 1 121 ? 5.598 4.268 1.603 1 98.23 121 SER A N 1
ATOM 951 C CA . SER A 1 121 ? 6.871 3.604 1.863 1 98.23 121 SER A CA 1
ATOM 952 C C . SER A 1 121 ? 8.006 4.261 1.085 1 98.23 121 SER A C 1
ATOM 954 O O . SER A 1 121 ? 7.771 4.912 0.065 1 98.23 121 SER A O 1
ATOM 956 N N . SER A 1 122 ? 9.22 4.066 1.595 1 96.69 122 SER A N 1
ATOM 957 C CA . SER A 1 122 ? 10.376 4.619 0.897 1 96.69 122 SER A CA 1
ATOM 958 C C . SER A 1 122 ? 10.518 4.021 -0.499 1 96.69 122 SER A C 1
ATOM 960 O O . SER A 1 122 ? 10.297 2.824 -0.692 1 96.69 122 SER A O 1
ATOM 962 N N . ALA A 1 123 ? 10.832 4.846 -1.417 1 96.69 123 ALA A N 1
ATOM 963 C CA . ALA A 1 123 ? 11.096 4.42 -2.789 1 96.69 123 ALA A CA 1
ATOM 964 C C . ALA A 1 123 ? 12.551 4.674 -3.172 1 96.69 123 ALA A C 1
ATOM 966 O O . ALA A 1 123 ? 13.202 5.558 -2.611 1 96.69 123 ALA A O 1
ATOM 967 N N . PRO A 1 124 ? 13.07 3.84 -4.086 1 94.14 124 PRO A N 1
ATOM 968 C CA . PRO A 1 124 ? 14.412 4.147 -4.585 1 94.14 124 PRO A CA 1
ATOM 969 C C . PRO A 1 124 ? 14.508 5.541 -5.202 1 94.14 124 PRO A C 1
ATOM 971 O O . PRO A 1 124 ? 13.489 6.119 -5.591 1 94.14 124 PRO A O 1
ATOM 974 N N . THR A 1 125 ? 15.7 6.024 -5.27 1 87.97 125 THR A N 1
ATOM 975 C CA . THR A 1 125 ? 15.936 7.368 -5.786 1 87.97 125 THR A CA 1
ATOM 976 C C . THR A 1 125 ? 15.443 7.489 -7.225 1 87.97 125 THR A C 1
ATOM 978 O O . THR A 1 125 ? 14.965 8.548 -7.636 1 87.97 125 THR A O 1
ATOM 981 N N . GLU A 1 126 ? 15.386 6.391 -7.921 1 89.06 126 GLU A N 1
ATOM 982 C CA . GLU A 1 126 ? 15.058 6.382 -9.344 1 89.06 126 GLU A CA 1
ATOM 983 C C . GLU A 1 126 ? 13.547 6.409 -9.561 1 89.06 126 GLU A C 1
ATOM 985 O O . GLU A 1 126 ? 13.08 6.617 -10.683 1 89.06 126 GLU A O 1
ATOM 990 N N . ALA A 1 127 ? 12.779 6.129 -8.529 1 88.56 127 ALA A N 1
ATOM 991 C CA . ALA A 1 127 ? 11.329 6.002 -8.653 1 88.56 127 ALA A CA 1
ATOM 992 C C . ALA A 1 127 ? 10.723 7.243 -9.303 1 88.56 127 ALA A C 1
ATOM 994 O O . ALA A 1 127 ? 9.718 7.152 -10.012 1 88.56 127 ALA A O 1
ATOM 995 N N . GLY A 1 128 ? 11.281 8.355 -9.113 1 76.54 128 GLY A N 1
ATOM 996 C CA . GLY A 1 128 ? 10.741 9.588 -9.664 1 76.54 128 GLY A CA 1
ATOM 997 C C . GLY A 1 128 ? 11.029 9.757 -11.143 1 76.54 128 GLY A C 1
ATOM 998 O O . GLY A 1 128 ? 10.43 10.608 -11.804 1 76.54 128 GLY A O 1
ATOM 999 N N . VAL A 1 129 ? 11.909 8.973 -11.653 1 71.51 129 VAL A N 1
ATOM 1000 C CA . VAL A 1 129 ? 12.322 9.138 -13.042 1 71.51 129 VAL A CA 1
ATOM 1001 C C . VAL A 1 129 ? 11.923 7.905 -13.85 1 71.51 129 VAL A C 1
ATOM 1003 O O . VAL A 1 129 ? 11.39 8.024 -14.956 1 71.51 129 VAL A O 1
ATOM 1006 N N . LEU A 1 130 ? 12.166 6.637 -13.274 1 61.44 130 LEU A N 1
ATOM 1007 C CA . LEU A 1 130 ? 12.046 5.39 -14.022 1 61.44 130 LEU A CA 1
ATOM 1008 C C . LEU A 1 130 ? 10.653 4.79 -13.859 1 61.44 130 LEU A C 1
ATOM 1010 O O . LEU A 1 130 ? 10.27 3.888 -14.607 1 61.44 130 LEU A O 1
ATOM 1014 N N . ASP A 1 131 ? 9.925 5.06 -12.996 1 57.09 131 ASP A N 1
ATOM 1015 C CA . ASP A 1 131 ? 8.805 4.192 -12.644 1 57.09 131 ASP A CA 1
ATOM 1016 C C . ASP A 1 131 ? 8.068 3.713 -13.892 1 57.09 131 ASP A C 1
ATOM 1018 O O . ASP A 1 131 ? 7.2 2.842 -13.811 1 57.09 131 ASP A O 1
ATOM 1022 N N . LEU A 1 132 ? 7.695 4.71 -14.751 1 50.34 132 LEU A N 1
ATOM 1023 C CA . LEU A 1 132 ? 6.907 4.065 -15.795 1 50.34 132 LEU A CA 1
ATOM 1024 C C . LEU A 1 132 ? 7.761 3.087 -16.595 1 50.34 132 LEU A C 1
ATOM 1026 O O . LEU A 1 132 ? 8.653 3.5 -17.34 1 50.34 132 LEU A O 1
ATOM 1030 N N . HIS A 1 133 ? 8.255 2.053 -15.996 1 41.7 133 HIS A N 1
ATOM 1031 C CA . HIS A 1 133 ? 9.04 1.103 -16.776 1 41.7 133 HIS A CA 1
ATOM 1032 C C . HIS A 1 133 ? 8.501 0.977 -18.197 1 41.7 133 HIS A C 1
ATOM 1034 O O . HIS A 1 133 ? 7.366 0.538 -18.398 1 41.7 133 HIS A O 1
ATOM 1040 N N . ASP A 1 134 ? 8.638 1.729 -19.079 1 39.42 134 ASP A N 1
ATOM 1041 C CA . ASP A 1 134 ? 9.202 1.023 -20.225 1 39.42 134 ASP A CA 1
ATOM 1042 C C . ASP A 1 134 ? 10.441 0.225 -19.823 1 39.42 134 ASP A C 1
ATOM 1044 O O . ASP A 1 134 ? 11.477 0.804 -19.489 1 39.42 134 ASP A O 1
ATOM 1048 N N . VAL A 1 135 ? 10.473 -0.914 -18.977 1 35.83 135 VAL A N 1
ATOM 1049 C CA . VAL A 1 135 ? 11.58 -1.865 -18.979 1 35.83 135 VAL A CA 1
ATOM 1050 C C . VAL A 1 135 ? 12.304 -1.812 -20.322 1 35.83 135 VAL A C 1
ATOM 1052 O O . VAL A 1 135 ? 11.683 -1.971 -21.376 1 35.83 135 VAL A O 1
ATOM 1055 N N . PRO A 1 136 ? 13.433 -1.206 -20.555 1 34.3 136 PRO A N 1
ATOM 1056 C CA . PRO A 1 136 ? 14.137 -1.309 -21.835 1 34.3 136 PRO A CA 1
ATOM 1057 C C . PRO A 1 136 ? 14.063 -2.71 -22.438 1 34.3 136 PRO A C 1
ATOM 1059 O O . PRO A 1 136 ? 13.897 -3.692 -21.71 1 34.3 136 PRO A O 1
ATOM 1062 N N . ASP A 1 137 ? 13.749 -2.968 -23.739 1 31.36 137 ASP A N 1
ATOM 1063 C CA . ASP A 1 137 ? 14.081 -4.089 -24.613 1 31.36 137 ASP A CA 1
ATOM 1064 C C . ASP A 1 137 ? 15.429 -4.698 -24.237 1 31.36 137 ASP A C 1
ATOM 1066 O O . ASP A 1 137 ? 16.469 -4.049 -24.37 1 31.36 137 ASP A O 1
ATOM 1070 N N . MET A 1 138 ? 15.593 -5.227 -23.174 1 27.54 138 MET A N 1
ATOM 1071 C CA . MET A 1 138 ? 16.793 -6.058 -23.191 1 27.54 138 MET A CA 1
ATOM 1072 C C . MET A 1 138 ? 16.982 -6.715 -24.554 1 27.54 138 MET A C 1
ATOM 1074 O O . MET A 1 138 ? 17.476 -7.84 -24.642 1 27.54 138 MET A O 1
ATOM 1078 N N . LEU A 1 139 ? 16.136 -6.409 -25.564 1 25.71 139 LEU A N 1
ATOM 1079 C CA . LEU A 1 139 ? 16.504 -6.976 -26.857 1 25.71 139 LEU A CA 1
ATOM 1080 C C . LEU A 1 139 ? 17.864 -6.458 -27.311 1 25.71 139 LEU A C 1
ATOM 1082 O O . LEU A 1 139 ? 18.399 -6.912 -28.325 1 25.71 139 LEU A O 1
ATOM 1086 N N . HIS A 1 140 ? 18.629 -5.533 -26.805 1 24.09 140 HIS A N 1
ATOM 1087 C CA . HIS A 1 140 ? 19.715 -5.659 -27.77 1 24.09 140 HIS A CA 1
ATOM 1088 C C . HIS A 1 140 ? 20.511 -6.939 -27.54 1 24.09 140 HIS A C 1
ATOM 1090 O O . HIS A 1 140 ? 20.658 -7.388 -26.401 1 24.09 140 HIS A O 1
ATOM 1096 N N . MET B 1 1 ? -10.206 -20.047 -10.507 1 81.53 1 MET B N 1
ATOM 1097 C CA . MET B 1 1 ? -11.108 -18.993 -10.051 1 81.53 1 MET B CA 1
ATOM 1098 C C . MET B 1 1 ? -11.158 -18.94 -8.528 1 81.53 1 MET B C 1
ATOM 1100 O O . MET B 1 1 ? -11.19 -19.979 -7.867 1 81.53 1 MET B O 1
ATOM 1104 N N . PHE B 1 2 ? -11.056 -17.702 -8.025 1 96.83 2 PHE B N 1
ATOM 1105 C CA . PHE B 1 2 ? -11.233 -17.6 -6.581 1 96.83 2 PHE B CA 1
ATOM 1106 C C . PHE B 1 2 ? -12.583 -16.978 -6.244 1 96.83 2 PHE B C 1
ATOM 1108 O O . PHE B 1 2 ? -12.906 -15.888 -6.72 1 96.83 2 PHE B O 1
ATOM 1115 N N . ALA B 1 3 ? -13.318 -17.648 -5.445 1 96.53 3 ALA B N 1
ATOM 1116 C CA . ALA B 1 3 ? -14.68 -17.233 -5.121 1 96.53 3 ALA B CA 1
ATOM 1117 C C . ALA B 1 3 ? -14.68 -16.064 -4.14 1 96.53 3 ALA B C 1
ATOM 1119 O O . ALA B 1 3 ? -15.647 -15.302 -4.072 1 96.53 3 ALA B O 1
ATOM 1120 N N . THR B 1 4 ? -13.679 -16.014 -3.299 1 97.5 4 THR B N 1
ATOM 1121 C CA . THR B 1 4 ? -13.553 -14.932 -2.329 1 97.5 4 THR B CA 1
ATOM 1122 C C . THR B 1 4 ? -12.15 -14.334 -2.366 1 97.5 4 THR B C 1
ATOM 1124 O O . THR B 1 4 ? -11.205 -14.981 -2.823 1 97.5 4 THR B O 1
ATOM 1127 N N . PRO B 1 5 ? -12.002 -13.094 -1.941 1 98 5 PRO B N 1
ATOM 1128 C CA . PRO B 1 5 ? -10.656 -12.525 -1.838 1 98 5 PRO B CA 1
ATOM 1129 C C . PRO B 1 5 ? -9.762 -13.296 -0.869 1 98 5 PRO B C 1
ATOM 1131 O O . PRO B 1 5 ? -8.548 -13.377 -1.074 1 98 5 PRO B O 1
ATOM 1134 N N . GLU B 1 6 ? -10.333 -13.896 0.166 1 98.04 6 GLU B N 1
ATOM 1135 C CA . GLU B 1 6 ? -9.572 -14.688 1.128 1 98.04 6 GLU B CA 1
ATOM 1136 C C . GLU B 1 6 ? -8.947 -15.911 0.464 1 98.04 6 GLU B C 1
ATOM 1138 O O . GLU B 1 6 ? -7.801 -16.264 0.753 1 98.04 6 GLU B O 1
ATOM 1143 N N . GLU B 1 7 ? -9.731 -16.488 -0.366 1 98.36 7 GLU B N 1
ATOM 1144 C CA . GLU B 1 7 ? -9.207 -17.637 -1.099 1 98.36 7 GLU B CA 1
ATOM 1145 C C . GLU B 1 7 ? -8.047 -17.232 -2.004 1 98.36 7 GLU B C 1
ATOM 1147 O O . GLU B 1 7 ? -7.05 -17.951 -2.104 1 98.36 7 GLU B O 1
ATOM 1152 N N . ALA B 1 8 ? -8.202 -16.121 -2.678 1 98.58 8 ALA B N 1
ATOM 1153 C CA . ALA B 1 8 ? -7.131 -15.603 -3.524 1 98.58 8 ALA B CA 1
ATOM 1154 C C . ALA B 1 8 ? -5.877 -15.312 -2.705 1 98.58 8 ALA B C 1
ATOM 1156 O O . ALA B 1 8 ? -4.764 -15.638 -3.124 1 98.58 8 ALA B O 1
ATOM 1157 N N . GLU B 1 9 ? -6.063 -14.769 -1.556 1 98.7 9 GLU B N 1
ATOM 1158 C CA . GLU B 1 9 ? -4.936 -14.44 -0.689 1 98.7 9 GLU B CA 1
ATOM 1159 C C . GLU B 1 9 ? -4.236 -15.702 -0.192 1 98.7 9 GLU B C 1
ATOM 1161 O O . GLU B 1 9 ? -3.005 -15.76 -0.153 1 98.7 9 GLU B O 1
ATOM 1166 N N . HIS B 1 10 ? -5.016 -16.64 0.218 1 98.43 10 HIS B N 1
ATOM 1167 C CA . HIS B 1 10 ? -4.441 -17.912 0.642 1 98.43 10 HIS B CA 1
ATOM 1168 C C . HIS B 1 10 ? -3.605 -18.536 -0.469 1 98.43 10 HIS B C 1
ATOM 1170 O O . HIS B 1 10 ? -2.493 -19.01 -0.224 1 98.43 10 HIS B O 1
ATOM 1176 N N . ALA B 1 11 ? -4.106 -18.505 -1.647 1 98.74 11 ALA B N 1
ATOM 1177 C CA . ALA B 1 11 ? -3.4 -19.056 -2.8 1 98.74 11 ALA B CA 1
ATOM 1178 C C . ALA B 1 11 ? -2.107 -18.29 -3.068 1 98.74 11 ALA B C 1
ATOM 1180 O O . ALA B 1 11 ? -1.092 -18.885 -3.438 1 98.74 11 ALA B O 1
ATOM 1181 N N . PHE B 1 12 ? -2.173 -17.013 -2.899 1 98.82 12 PHE B N 1
ATOM 1182 C CA . PHE B 1 12 ? -1.003 -16.162 -3.078 1 98.82 12 PHE B CA 1
ATOM 1183 C C . PHE B 1 12 ? 0.129 -16.595 -2.155 1 98.82 12 PHE B C 1
ATOM 1185 O O . PHE B 1 12 ? 1.236 -16.882 -2.614 1 98.82 12 PHE B O 1
ATOM 1192 N N . TYR B 1 13 ? -0.134 -16.742 -0.907 1 98.7 13 TYR B N 1
ATOM 1193 C CA . TYR B 1 13 ? 0.909 -17.052 0.064 1 98.7 13 TYR B CA 1
ATOM 1194 C C . TYR B 1 13 ? 1.357 -18.504 -0.061 1 98.7 13 TYR B C 1
ATOM 1196 O O . TYR B 1 13 ? 2.528 -18.82 0.162 1 98.7 13 TYR B O 1
ATOM 1204 N N . GLU B 1 14 ? 0.441 -19.386 -0.407 1 98.53 14 GLU B N 1
ATOM 1205 C CA . GLU B 1 14 ? 0.818 -20.774 -0.653 1 98.53 14 GLU B CA 1
ATOM 1206 C C . GLU B 1 14 ? 1.781 -20.883 -1.832 1 98.53 14 GLU B C 1
ATOM 1208 O O . GLU B 1 14 ? 2.753 -21.64 -1.779 1 98.53 14 GLU B O 1
ATOM 1213 N N . ALA B 1 15 ? 1.435 -20.141 -2.877 1 98.62 15 ALA B N 1
ATOM 1214 C CA . ALA B 1 15 ? 2.305 -20.159 -4.049 1 98.62 15 ALA B CA 1
ATOM 1215 C C . ALA B 1 15 ? 3.697 -19.638 -3.707 1 98.62 15 ALA B C 1
ATOM 1217 O O . ALA B 1 15 ? 4.701 -20.168 -4.189 1 98.62 15 ALA B O 1
ATOM 1218 N N . LEU B 1 16 ? 3.805 -18.616 -2.871 1 98.3 16 LEU B N 1
ATOM 1219 C CA . LEU B 1 16 ? 5.087 -18.079 -2.428 1 98.3 16 LEU B CA 1
ATOM 1220 C C . LEU B 1 16 ? 5.857 -19.113 -1.613 1 98.3 16 LEU B C 1
ATOM 1222 O O . LEU B 1 16 ? 7.069 -19.266 -1.783 1 98.3 16 LEU B O 1
ATOM 1226 N N . GLU B 1 17 ? 5.133 -19.807 -0.773 1 97.44 17 GLU B N 1
ATOM 1227 C CA . GLU B 1 17 ? 5.738 -20.825 0.081 1 97.44 17 GLU B CA 1
ATOM 1228 C C . GLU B 1 17 ? 6.285 -21.984 -0.747 1 97.44 17 GLU B C 1
ATOM 1230 O O . GLU B 1 17 ? 7.246 -22.643 -0.343 1 97.44 17 GLU B O 1
ATOM 1235 N N . GLN B 1 18 ? 5.714 -22.226 -1.876 1 97.48 18 GLN B N 1
ATOM 1236 C CA . GLN B 1 18 ? 6.126 -23.328 -2.739 1 97.48 18 GLN B CA 1
ATOM 1237 C C . GLN B 1 18 ? 7.095 -22.851 -3.817 1 97.48 18 GLN B C 1
ATOM 1239 O O . GLN B 1 18 ? 7.652 -23.66 -4.561 1 97.48 18 GLN B O 1
ATOM 1244 N N . GLY B 1 19 ? 7.266 -21.571 -3.932 1 97.56 19 GLY B N 1
ATOM 1245 C CA . GLY B 1 19 ? 8.088 -21.006 -4.991 1 97.56 19 GLY B CA 1
ATOM 1246 C C . GLY B 1 19 ? 7.52 -21.243 -6.377 1 97.56 19 GLY B C 1
ATOM 1247 O O . GLY B 1 19 ? 8.27 -21.408 -7.341 1 97.56 19 GLY B O 1
ATOM 1248 N N . ASP B 1 20 ? 6.219 -21.336 -6.48 1 97.84 20 ASP B N 1
ATOM 1249 C CA . ASP B 1 20 ? 5.53 -21.66 -7.726 1 97.84 20 ASP B CA 1
ATOM 1250 C C . ASP B 1 20 ? 4.996 -20.399 -8.401 1 97.84 20 ASP B C 1
ATOM 1252 O O . ASP B 1 20 ? 3.861 -19.988 -8.15 1 97.84 20 ASP B O 1
ATOM 1256 N N . THR B 1 21 ? 5.746 -19.822 -9.312 1 97.69 21 THR B N 1
ATOM 1257 C CA . THR B 1 21 ? 5.382 -18.549 -9.924 1 97.69 21 THR B CA 1
ATOM 1258 C C . THR B 1 21 ? 4.182 -18.718 -10.851 1 97.69 21 THR B C 1
ATOM 1260 O O . THR B 1 21 ? 3.409 -17.779 -11.052 1 97.69 21 THR B O 1
ATOM 1263 N N . VAL B 1 22 ? 4.029 -19.853 -11.465 1 96.93 22 VAL B N 1
ATOM 1264 C CA . VAL B 1 22 ? 2.881 -20.097 -12.331 1 96.93 22 VAL B CA 1
ATOM 1265 C C . VAL B 1 22 ? 1.592 -20.008 -11.518 1 96.93 22 VAL B C 1
ATOM 1267 O O . VAL B 1 22 ? 0.657 -19.298 -11.898 1 96.93 22 VAL B O 1
ATOM 1270 N N . ARG B 1 23 ? 1.566 -20.696 -10.413 1 97.62 23 ARG B N 1
ATOM 1271 C CA . ARG B 1 23 ? 0.409 -20.633 -9.526 1 97.62 23 ARG B CA 1
ATOM 1272 C C . ARG B 1 23 ? 0.233 -19.23 -8.955 1 97.62 23 ARG B C 1
ATOM 1274 O O . ARG B 1 23 ? -0.894 -18.757 -8.793 1 97.62 23 ARG B O 1
ATOM 1281 N N . LEU B 1 24 ? 1.336 -18.63 -8.631 1 98.39 24 LEU B N 1
ATOM 1282 C CA . LEU B 1 24 ? 1.3 -17.273 -8.099 1 98.39 24 LEU B CA 1
ATOM 1283 C C . LEU B 1 24 ? 0.577 -16.332 -9.058 1 98.39 24 LEU B C 1
ATOM 1285 O O . LEU B 1 24 ? -0.28 -15.551 -8.639 1 98.39 24 LEU B O 1
ATOM 1289 N N . MET B 1 25 ? 0.836 -16.459 -10.338 1 97.92 25 MET B N 1
ATOM 1290 C CA . MET B 1 25 ? 0.3 -15.514 -11.314 1 97.92 25 MET B CA 1
ATOM 1291 C C . MET B 1 25 ? -1.163 -15.819 -11.619 1 97.92 25 MET B C 1
ATOM 1293 O O . MET B 1 25 ? -1.868 -14.987 -12.194 1 97.92 25 MET B O 1
ATOM 1297 N N . GLN B 1 26 ? -1.646 -16.971 -11.224 1 97.21 26 GLN B N 1
ATOM 1298 C CA . GLN B 1 26 ? -3.065 -17.281 -11.357 1 97.21 26 GLN B CA 1
ATOM 1299 C C . GLN B 1 26 ? -3.907 -16.426 -10.415 1 97.21 26 GLN B C 1
ATOM 1301 O O . GLN B 1 26 ? -5.117 -16.291 -10.605 1 97.21 26 GLN B O 1
ATOM 1306 N N . VAL B 1 27 ? -3.288 -15.879 -9.412 1 98.25 27 VAL B N 1
ATOM 1307 C CA . VAL B 1 27 ? -3.984 -15.053 -8.432 1 98.25 27 VAL B CA 1
ATOM 1308 C C . VAL B 1 27 ? -4.189 -13.647 -8.994 1 98.25 27 VAL B C 1
ATOM 1310 O O . VAL B 1 27 ? -5.151 -12.964 -8.636 1 98.25 27 VAL B O 1
ATOM 1313 N N . TRP B 1 28 ? -3.309 -13.24 -9.894 1 97.87 28 TRP B N 1
ATOM 1314 C CA . TRP B 1 28 ? -3.302 -11.873 -10.403 1 97.87 28 TRP B CA 1
ATOM 1315 C C . TRP B 1 28 ? -4.303 -11.711 -11.542 1 97.87 28 TRP B C 1
ATOM 1317 O O . TRP B 1 28 ? -4.512 -12.637 -12.329 1 97.87 28 TRP B O 1
ATOM 1327 N N . ALA B 1 29 ? -4.914 -10.556 -11.597 1 96.61 29 ALA B N 1
ATOM 1328 C CA . ALA B 1 29 ? -5.707 -10.198 -12.77 1 96.61 29 ALA B CA 1
ATOM 1329 C C . ALA B 1 29 ? -4.842 -10.164 -14.027 1 96.61 29 ALA B C 1
ATOM 1331 O O . ALA B 1 29 ? -3.679 -9.758 -13.977 1 96.61 29 ALA B O 1
ATOM 1332 N N . ASP B 1 30 ? -5.482 -10.571 -15.087 1 92.78 30 ASP B N 1
ATOM 1333 C CA . ASP B 1 30 ? -4.814 -10.524 -16.383 1 92.78 30 ASP B CA 1
ATOM 1334 C C . ASP B 1 30 ? -5.008 -9.165 -17.052 1 92.78 30 ASP B C 1
ATOM 1336 O O . ASP B 1 30 ? -5.759 -9.046 -18.023 1 92.78 30 ASP B O 1
ATOM 1340 N N . ASP B 1 31 ? -4.486 -8.081 -16.498 1 87.86 31 ASP B N 1
ATOM 1341 C CA . ASP B 1 31 ? -4.638 -6.7 -16.947 1 87.86 31 ASP B CA 1
ATOM 1342 C C . ASP B 1 31 ? -3.299 -5.967 -16.931 1 87.86 31 ASP B C 1
ATOM 1344 O O . ASP B 1 31 ? -2.382 -6.353 -16.203 1 87.86 31 ASP B O 1
ATOM 1348 N N . GLU B 1 32 ? -3.225 -5.018 -17.74 1 86.08 32 GLU B N 1
ATOM 1349 C CA . GLU B 1 32 ? -1.992 -4.244 -17.849 1 86.08 32 GLU B CA 1
ATOM 1350 C C . GLU B 1 32 ? -1.911 -3.178 -16.76 1 86.08 32 GLU B C 1
ATOM 1352 O O . GLU B 1 32 ? -0.912 -2.464 -16.655 1 86.08 32 GLU B O 1
ATOM 1357 N N . GLU B 1 33 ? -2.844 -3.166 -15.838 1 91.44 33 GLU B N 1
ATOM 1358 C CA . GLU B 1 33 ? -2.847 -2.105 -14.835 1 91.44 33 GLU B CA 1
ATOM 1359 C C . GLU B 1 33 ? -2.518 -2.654 -13.45 1 91.44 33 GLU B C 1
ATOM 1361 O O . GLU B 1 33 ? -2.562 -1.922 -12.459 1 91.44 33 GLU B O 1
ATOM 1366 N N . VAL B 1 34 ? -2.155 -3.929 -13.387 1 97.14 34 VAL B N 1
ATOM 1367 C CA . VAL B 1 34 ? -1.812 -4.468 -12.076 1 97.14 34 VAL B CA 1
ATOM 1368 C C . VAL B 1 34 ? -0.489 -3.872 -11.601 1 97.14 34 VAL B C 1
ATOM 1370 O O . VAL B 1 34 ? 0.366 -3.514 -12.416 1 97.14 34 VAL B O 1
ATOM 1373 N N . VAL B 1 35 ? -0.304 -3.761 -10.295 1 98.14 35 VAL B N 1
ATOM 1374 C CA . VAL B 1 35 ? 0.847 -3.071 -9.724 1 98.14 35 VAL B CA 1
ATOM 1375 C C . VAL B 1 35 ? 1.428 -3.895 -8.577 1 98.14 35 VAL B C 1
ATOM 1377 O O . VAL B 1 35 ? 0.685 -4.432 -7.753 1 98.14 35 VAL B O 1
ATOM 1380 N N . CYS B 1 36 ? 2.725 -3.97 -8.526 1 98.48 36 CYS B N 1
ATOM 1381 C CA . CYS B 1 36 ? 3.423 -4.636 -7.432 1 98.48 36 CYS B CA 1
ATOM 1382 C C . CYS B 1 36 ? 4.602 -3.8 -6.948 1 98.48 36 CYS B C 1
ATOM 1384 O O . CYS B 1 36 ? 5.414 -3.339 -7.753 1 98.48 36 CYS B O 1
ATOM 1386 N N . ILE B 1 37 ? 4.689 -3.553 -5.708 1 98.32 37 ILE B N 1
ATOM 1387 C CA . ILE B 1 37 ? 5.809 -2.884 -5.056 1 98.32 37 ILE B CA 1
ATOM 1388 C C . ILE B 1 37 ? 6.404 -3.798 -3.987 1 98.32 37 ILE B C 1
ATOM 1390 O O . ILE B 1 37 ? 5.751 -4.1 -2.985 1 98.32 37 ILE B O 1
ATOM 1394 N N . HIS B 1 38 ? 7.635 -4.257 -4.189 1 97.63 38 HIS B N 1
ATOM 1395 C CA . HIS B 1 38 ? 8.384 -5.004 -3.185 1 97.63 38 HIS B CA 1
ATOM 1396 C C . HIS B 1 38 ? 9.086 -4.065 -2.21 1 97.63 38 HIS B C 1
ATOM 1398 O O . HIS B 1 38 ? 9.345 -2.904 -2.537 1 97.63 38 HIS B O 1
ATOM 1404 N N . PRO B 1 39 ? 9.33 -4.603 -1.013 1 96 39 PRO B N 1
ATOM 1405 C CA . PRO B 1 39 ? 10.082 -3.761 -0.079 1 96 39 PRO B CA 1
ATOM 1406 C C . PRO B 1 39 ? 11.407 -3.273 -0.66 1 96 39 PRO B C 1
ATOM 1408 O O . PRO B 1 39 ? 12.256 -4.085 -1.037 1 96 39 PRO B O 1
ATOM 1411 N N . GLY B 1 40 ? 11.501 -1.985 -0.812 1 92.05 40 GLY B N 1
ATOM 1412 C CA . GLY B 1 40 ? 12.742 -1.396 -1.288 1 92.05 40 GLY B CA 1
ATOM 1413 C C . GLY B 1 40 ? 12.883 -1.442 -2.798 1 92.05 40 GLY B C 1
ATOM 1414 O O . GLY B 1 40 ? 13.876 -0.961 -3.349 1 92.05 40 GLY B O 1
ATOM 1415 N N . GLY B 1 41 ? 11.98 -1.987 -3.5 1 94.25 41 GLY B N 1
ATOM 1416 C CA . GLY B 1 41 ? 12.063 -2.125 -4.945 1 94.25 41 GLY B CA 1
ATOM 1417 C C . GLY B 1 41 ? 11.342 -1.019 -5.692 1 94.25 41 GLY B C 1
ATOM 1418 O O . GLY B 1 41 ? 10.682 -0.177 -5.08 1 94.25 41 GLY B O 1
ATOM 1419 N N . LEU B 1 42 ? 11.518 -1.074 -7.003 1 95.36 42 LEU B N 1
ATOM 1420 C CA . LEU B 1 42 ? 10.78 -0.162 -7.87 1 95.36 42 LEU B CA 1
ATOM 1421 C C . LEU B 1 42 ? 9.331 -0.614 -8.027 1 95.36 42 LEU B C 1
ATOM 1423 O O . LEU B 1 42 ? 9.023 -1.795 -7.853 1 95.36 42 LEU B O 1
ATOM 1427 N N . ARG B 1 43 ? 8.456 0.375 -8.306 1 97.6 43 ARG B N 1
ATOM 1428 C CA . ARG B 1 43 ? 7.081 0.052 -8.674 1 97.6 43 ARG B CA 1
ATOM 1429 C C . ARG B 1 43 ? 7.031 -0.689 -10.006 1 97.6 43 ARG B C 1
ATOM 1431 O O . ARG B 1 43 ? 7.582 -0.221 -11.004 1 97.6 43 ARG B O 1
ATOM 1438 N N . VAL B 1 44 ? 6.387 -1.864 -10.001 1 97.13 44 VAL B N 1
ATOM 1439 C CA . VAL B 1 44 ? 6.27 -2.709 -11.185 1 97.13 44 VAL B CA 1
ATOM 1440 C C . VAL B 1 44 ? 4.833 -2.678 -11.702 1 97.13 44 VAL B C 1
ATOM 1442 O O . VAL B 1 44 ? 3.889 -2.924 -10.948 1 97.13 44 VAL B O 1
ATOM 1445 N N . VAL B 1 45 ? 4.674 -2.407 -12.987 1 96.95 45 VAL B N 1
ATOM 1446 C CA . VAL B 1 45 ? 3.342 -2.267 -13.566 1 96.95 45 VAL B CA 1
ATOM 1447 C C . VAL B 1 45 ? 3.187 -3.225 -14.745 1 96.95 45 VAL B C 1
ATOM 1449 O O . VAL B 1 45 ? 4.057 -3.292 -15.617 1 96.95 45 VAL B O 1
ATOM 1452 N N . GLY B 1 46 ? 2.059 -3.902 -14.731 1 96.71 46 GLY B N 1
ATOM 1453 C CA . GLY B 1 46 ? 1.746 -4.79 -15.839 1 96.71 46 GLY B CA 1
ATOM 1454 C C . GLY B 1 46 ? 1.937 -6.257 -15.501 1 96.71 46 GLY B C 1
ATOM 1455 O O . GLY B 1 46 ? 2.858 -6.614 -14.764 1 96.71 46 GLY B O 1
ATOM 1456 N N . HIS B 1 47 ? 1.085 -7.038 -16.089 1 96.95 47 HIS B N 1
ATOM 1457 C CA . HIS B 1 47 ? 1.025 -8.455 -15.749 1 96.95 47 HIS B CA 1
ATOM 1458 C C . HIS B 1 47 ? 2.368 -9.137 -15.992 1 96.95 47 HIS B C 1
ATOM 1460 O O . HIS B 1 47 ? 2.883 -9.833 -15.114 1 96.95 47 HIS B O 1
ATOM 1466 N N . SER B 1 48 ? 2.993 -8.94 -17.126 1 96.81 48 SER B N 1
ATOM 1467 C CA . SER B 1 48 ? 4.266 -9.567 -17.465 1 96.81 48 SER B CA 1
ATOM 1468 C C . SER B 1 48 ? 5.386 -9.071 -16.556 1 96.81 48 SER B C 1
ATOM 1470 O O . SER B 1 48 ? 6.218 -9.859 -16.1 1 96.81 48 SER B O 1
ATOM 1472 N N . ALA B 1 49 ? 5.433 -7.794 -16.314 1 97.31 49 ALA B N 1
ATOM 1473 C CA . ALA B 1 49 ? 6.461 -7.21 -15.457 1 97.31 49 ALA B CA 1
ATOM 1474 C C . ALA B 1 49 ? 6.331 -7.714 -14.023 1 97.31 49 ALA B C 1
ATOM 1476 O O . ALA B 1 49 ? 7.336 -7.981 -13.359 1 97.31 49 ALA B O 1
ATOM 1477 N N . VAL B 1 50 ? 5.121 -7.83 -13.576 1 98.03 50 VAL B N 1
ATOM 1478 C CA . VAL B 1 50 ? 4.878 -8.364 -12.24 1 98.03 50 VAL B CA 1
ATOM 1479 C C . VAL B 1 50 ? 5.363 -9.81 -12.165 1 98.03 50 VAL B C 1
ATOM 1481 O O . VAL B 1 50 ? 6.022 -10.201 -11.199 1 98.03 50 VAL B O 1
ATOM 1484 N N . HIS B 1 51 ? 5.024 -10.553 -13.208 1 97.81 51 HIS B N 1
ATOM 1485 C CA . HIS B 1 51 ? 5.505 -11.929 -13.27 1 97.81 51 HIS B CA 1
ATOM 1486 C C . HIS B 1 51 ? 7.026 -11.985 -13.18 1 97.81 51 HIS B C 1
ATOM 1488 O O . HIS B 1 51 ? 7.577 -12.754 -12.389 1 97.81 51 HIS B O 1
ATOM 1494 N N . GLU B 1 52 ? 7.683 -11.181 -13.917 1 97.9 52 GLU B N 1
ATOM 1495 C CA . GLU B 1 52 ? 9.142 -11.149 -13.923 1 97.9 52 GLU B CA 1
ATOM 1496 C C . GLU B 1 52 ? 9.691 -10.741 -12.559 1 97.9 52 GLU B C 1
ATOM 1498 O O . GLU B 1 52 ? 10.7 -11.281 -12.102 1 97.9 52 GLU B O 1
ATOM 1503 N N . SER B 1 53 ? 9.084 -9.793 -11.957 1 97.9 53 SER B N 1
ATOM 1504 C CA . SER B 1 53 ? 9.537 -9.333 -10.648 1 97.9 53 SER B CA 1
ATOM 1505 C C . SER B 1 53 ? 9.455 -10.448 -9.611 1 97.9 53 SER B C 1
ATOM 1507 O O . SER B 1 53 ? 10.355 -10.598 -8.782 1 97.9 53 SER B O 1
ATOM 1509 N N . TRP B 1 54 ? 8.399 -11.252 -9.629 1 98.14 54 TRP B N 1
ATOM 1510 C CA . TRP B 1 54 ? 8.261 -12.361 -8.691 1 98.14 54 TRP B CA 1
ATOM 1511 C C . TRP B 1 54 ? 9.262 -13.468 -9.005 1 98.14 54 TRP B C 1
ATOM 1513 O O . TRP B 1 54 ? 9.775 -14.126 -8.097 1 98.14 54 TRP B O 1
ATOM 1523 N N . GLN B 1 55 ? 9.464 -13.693 -10.364 1 98.15 55 GLN B N 1
ATOM 1524 C CA . GLN B 1 55 ? 10.503 -14.65 -10.73 1 98.15 55 GLN B CA 1
ATOM 1525 C C . GLN B 1 55 ? 11.85 -14.256 -10.129 1 98.15 55 GLN B C 1
ATOM 1527 O O . GLN B 1 55 ? 12.591 -15.112 -9.641 1 98.15 55 GLN B O 1
ATOM 1532 N N . HIS B 1 56 ? 12.14 -12.982 -10.149 1 97.33 56 HIS B N 1
ATOM 1533 C CA . HIS B 1 56 ? 13.387 -12.485 -9.58 1 97.33 56 HIS B CA 1
ATOM 1534 C C . HIS B 1 56 ? 13.425 -12.694 -8.069 1 97.33 56 HIS B C 1
ATOM 1536 O O . HIS B 1 56 ? 14.44 -13.133 -7.525 1 97.33 56 HIS B O 1
ATOM 1542 N N . VAL B 1 57 ? 12.359 -12.376 -7.346 1 96.75 57 VAL B N 1
ATOM 1543 C CA . VAL B 1 57 ? 12.266 -12.491 -5.895 1 96.75 57 VAL B CA 1
ATOM 1544 C C . VAL B 1 57 ? 12.424 -13.953 -5.48 1 96.75 57 VAL B C 1
ATOM 1546 O O . VAL B 1 57 ? 13.059 -14.252 -4.467 1 96.75 57 VAL B O 1
ATOM 1549 N N . LEU B 1 58 ? 11.892 -14.861 -6.282 1 96.87 58 LEU B N 1
ATOM 1550 C CA . LEU B 1 58 ? 11.849 -16.272 -5.915 1 96.87 58 LEU B CA 1
ATOM 1551 C C . LEU B 1 58 ? 13.018 -17.031 -6.535 1 96.87 58 LEU B C 1
ATOM 1553 O O . LEU B 1 58 ? 13.089 -18.258 -6.438 1 96.87 58 LEU B O 1
ATOM 1557 N N . ALA B 1 59 ? 13.868 -16.287 -7.242 1 95.67 59 ALA B N 1
ATOM 1558 C CA . ALA B 1 59 ? 14.999 -16.909 -7.926 1 95.67 59 ALA B CA 1
ATOM 1559 C C . ALA B 1 59 ? 15.885 -17.668 -6.942 1 95.67 59 ALA B C 1
ATOM 1561 O O . ALA B 1 59 ? 16.502 -18.674 -7.3 1 95.67 59 ALA B O 1
ATOM 1562 N N . ASN B 1 60 ? 15.974 -17.204 -5.646 1 91.25 60 ASN B N 1
ATOM 1563 C CA . ASN B 1 60 ? 16.833 -17.844 -4.655 1 91.25 60 ASN B CA 1
ATOM 1564 C C . ASN B 1 60 ? 16.052 -18.827 -3.787 1 91.25 60 ASN B C 1
ATOM 1566 O O . ASN B 1 60 ? 16.561 -19.307 -2.774 1 91.25 60 ASN B O 1
ATOM 1570 N N . GLY B 1 61 ? 14.782 -19.096 -4.143 1 93.22 61 GLY B N 1
ATOM 1571 C CA . GLY B 1 61 ? 13.992 -20.082 -3.424 1 93.22 61 GLY B CA 1
ATOM 1572 C C . GLY B 1 61 ? 12.65 -19.549 -2.961 1 93.22 61 GLY B C 1
ATOM 1573 O O . GLY B 1 61 ? 12.352 -18.366 -3.136 1 93.22 61 GLY B O 1
ATOM 1574 N N . PRO B 1 62 ? 11.934 -20.512 -2.314 1 95.34 62 PRO B N 1
ATOM 1575 C CA . PRO B 1 62 ? 10.6 -20.139 -1.841 1 95.34 62 PRO B CA 1
ATOM 1576 C C . PRO B 1 62 ? 10.64 -19.113 -0.71 1 95.34 62 PRO B C 1
ATOM 1578 O O . PRO B 1 62 ? 11.684 -18.922 -0.082 1 95.34 62 PRO B O 1
ATOM 1581 N N . LEU B 1 63 ? 9.553 -18.372 -0.502 1 96.02 63 LEU B N 1
ATOM 1582 C CA . LEU B 1 63 ? 9.363 -17.428 0.594 1 96.02 63 LEU B CA 1
ATOM 1583 C C . LEU B 1 63 ? 8.367 -17.971 1.613 1 96.02 63 LEU B C 1
ATOM 1585 O O . LEU B 1 63 ? 7.246 -18.34 1.255 1 96.02 63 LEU B O 1
ATOM 1589 N N . HIS B 1 64 ? 8.81 -18.035 2.761 1 96.15 64 HIS B N 1
ATOM 1590 C CA . HIS B 1 64 ? 7.922 -18.436 3.846 1 96.15 64 HIS B CA 1
ATOM 1591 C C . HIS B 1 64 ? 7.365 -17.22 4.58 1 96.15 64 HIS B C 1
ATOM 1593 O O . HIS B 1 64 ? 8.064 -16.602 5.386 1 96.15 64 HIS B O 1
ATOM 1599 N N . ILE B 1 65 ? 6.134 -16.91 4.324 1 97.49 65 ILE B N 1
ATOM 1600 C CA . ILE B 1 65 ? 5.482 -15.712 4.842 1 97.49 65 ILE B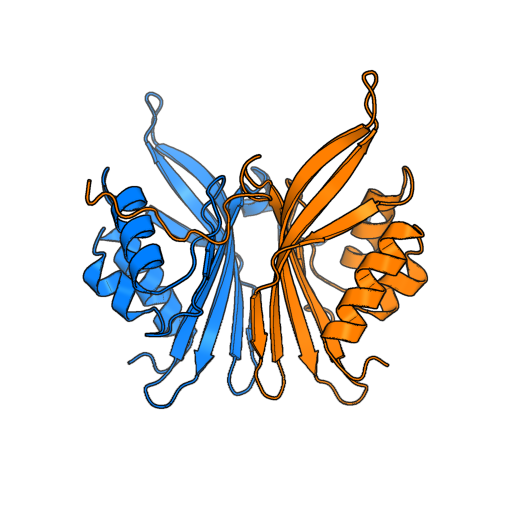 CA 1
ATOM 1601 C C . ILE B 1 65 ? 4.244 -16.105 5.645 1 97.49 65 ILE B C 1
ATOM 1603 O O . ILE B 1 65 ? 3.39 -16.85 5.158 1 97.49 65 ILE B O 1
ATOM 1607 N N . ARG B 1 66 ? 4.169 -15.678 6.794 1 96.4 66 ARG B N 1
ATOM 1608 C CA . ARG B 1 66 ? 2.965 -15.809 7.607 1 96.4 66 ARG B CA 1
ATOM 1609 C C . ARG B 1 66 ? 2.197 -14.492 7.665 1 96.4 66 ARG B C 1
ATOM 1611 O O . ARG B 1 66 ? 2.69 -13.504 8.213 1 96.4 66 ARG B O 1
ATOM 1618 N N . PRO B 1 67 ? 1.051 -14.454 7.033 1 97.23 67 PRO B N 1
ATOM 1619 C CA . PRO B 1 67 ? 0.223 -13.253 7.172 1 97.23 67 PRO B CA 1
ATOM 1620 C C . PRO B 1 67 ? -0.403 -13.126 8.559 1 97.23 67 PRO B C 1
ATOM 1622 O O . PRO B 1 67 ? -0.992 -14.084 9.064 1 97.23 67 PRO B O 1
ATOM 1625 N N . LEU B 1 68 ? -0.257 -11.988 9.171 1 95.43 68 LEU B N 1
ATOM 1626 C CA . LEU B 1 68 ? -0.726 -11.734 10.528 1 95.43 68 LEU B CA 1
ATOM 1627 C C . LEU B 1 68 ? -1.575 -10.467 10.582 1 95.43 68 LEU B C 1
ATOM 1629 O O . LEU B 1 68 ? -1.464 -9.603 9.709 1 95.43 68 LEU B O 1
ATOM 1633 N N . ARG B 1 69 ? -2.561 -10.367 11.503 1 94.26 69 ARG B N 1
ATOM 1634 C CA . ARG B 1 69 ? -3.307 -9.171 11.881 1 94.26 69 ARG B CA 1
ATOM 1635 C C . ARG B 1 69 ? -4.001 -8.554 10.671 1 94.26 69 ARG B C 1
ATOM 1637 O O . ARG B 1 69 ? -3.843 -7.361 10.4 1 94.26 69 ARG B O 1
ATOM 1644 N N . PRO B 1 70 ? -4.767 -9.351 9.99 1 95.97 70 PRO B N 1
ATOM 1645 C CA . PRO B 1 70 ? -5.446 -8.823 8.805 1 95.97 70 PRO B CA 1
ATOM 1646 C C . PRO B 1 70 ? -6.504 -7.777 9.147 1 95.97 70 PRO B C 1
ATOM 1648 O O . PRO B 1 70 ? -7.225 -7.924 10.138 1 95.97 70 PRO B O 1
ATOM 1651 N N . LEU B 1 71 ? -6.515 -6.717 8.497 1 95.88 71 LEU B N 1
ATOM 1652 C CA . LEU B 1 71 ? -7.611 -5.759 8.406 1 95.88 71 LEU B CA 1
ATOM 1653 C C . LEU B 1 71 ? -8.205 -5.745 7.001 1 95.88 71 LEU B C 1
ATOM 1655 O O . LEU B 1 71 ? -7.487 -5.537 6.021 1 95.88 71 LEU B O 1
ATOM 1659 N N . VAL B 1 72 ? -9.518 -5.923 6.903 1 96.43 72 VAL B N 1
ATOM 1660 C CA . VAL B 1 72 ? -10.146 -6.108 5.599 1 96.43 72 VAL B CA 1
ATOM 1661 C C . VAL B 1 72 ? -11.233 -5.056 5.395 1 96.43 72 VAL B C 1
ATOM 1663 O O . VAL B 1 72 ? -12.103 -4.879 6.251 1 96.43 72 VAL B O 1
ATOM 1666 N N . MET B 1 73 ? -11.103 -4.306 4.307 1 94.26 73 MET B N 1
ATOM 1667 C CA . MET B 1 73 ? -12.167 -3.436 3.812 1 94.26 73 MET B CA 1
ATOM 1668 C C . MET B 1 73 ? -12.814 -4.025 2.563 1 94.26 73 MET B C 1
ATOM 1670 O O . MET B 1 73 ? -12.174 -4.124 1.515 1 94.26 73 MET B O 1
ATOM 1674 N N . LEU B 1 74 ? -14.112 -4.412 2.703 1 92.78 74 LEU B N 1
ATOM 1675 C CA . LEU B 1 74 ? -14.785 -5.114 1.615 1 92.78 74 LEU B CA 1
ATOM 1676 C C . LEU B 1 74 ? -15.899 -4.258 1.023 1 92.78 74 LEU B C 1
ATOM 1678 O O . LEU B 1 74 ? -16.687 -3.66 1.76 1 92.78 74 LEU B O 1
ATOM 1682 N N . SER B 1 75 ? -15.866 -4.099 -0.256 1 88.04 75 SER B N 1
ATOM 1683 C CA . SER B 1 75 ? -16.999 -3.593 -1.025 1 88.04 75 SER B CA 1
ATOM 1684 C C . SER B 1 75 ? -17.487 -4.626 -2.035 1 88.04 75 SER B C 1
ATOM 1686 O O . SER B 1 75 ? -16.992 -5.755 -2.065 1 88.04 75 SER B O 1
ATOM 1688 N N . MET B 1 76 ? -18.499 -4.305 -2.771 1 87.13 76 MET B N 1
ATOM 1689 C CA . MET B 1 76 ? -19.133 -5.249 -3.687 1 87.13 76 MET B CA 1
ATOM 1690 C C . MET B 1 76 ? -18.128 -5.776 -4.706 1 87.13 76 MET B C 1
ATOM 1692 O O . MET B 1 76 ? -18.128 -6.966 -5.025 1 87.13 76 MET B O 1
ATOM 1696 N N . MET B 1 77 ? -17.202 -4.988 -5.154 1 92.18 77 MET B N 1
ATOM 1697 C CA . MET B 1 77 ? -16.358 -5.421 -6.264 1 92.18 77 MET B CA 1
ATOM 1698 C C . MET B 1 77 ? -14.882 -5.226 -5.933 1 92.18 77 MET B C 1
ATOM 1700 O O . MET B 1 77 ? -14.026 -5.323 -6.813 1 92.18 77 MET B O 1
ATOM 1704 N N . CYS B 1 78 ? -14.635 -4.904 -4.678 1 95.34 78 CYS B N 1
ATOM 1705 C CA . CYS B 1 78 ? -13.255 -4.629 -4.294 1 95.34 78 CYS B CA 1
ATOM 1706 C C . CYS B 1 78 ? -12.995 -5.052 -2.853 1 95.34 78 CYS B C 1
ATOM 1708 O O . CYS B 1 78 ? -13.864 -4.906 -1.992 1 95.34 78 CYS B O 1
ATOM 1710 N N . ALA B 1 79 ? -11.898 -5.64 -2.617 1 97.23 79 ALA B N 1
ATOM 1711 C CA . ALA B 1 79 ? -11.443 -5.975 -1.27 1 97.23 79 ALA B CA 1
ATOM 1712 C C . ALA B 1 79 ? -10.023 -5.47 -1.029 1 97.23 79 ALA B C 1
ATOM 1714 O O . ALA B 1 79 ? -9.126 -5.71 -1.842 1 97.23 79 ALA B O 1
ATOM 1715 N N . VAL B 1 80 ? -9.858 -4.757 0.035 1 97.64 80 VAL B N 1
ATOM 1716 C CA . VAL B 1 80 ? -8.55 -4.279 0.472 1 97.64 80 VAL B CA 1
ATOM 1717 C C . VAL B 1 80 ? -8.131 -5.012 1.745 1 97.64 80 VAL B C 1
ATOM 1719 O O . VAL B 1 80 ? -8.83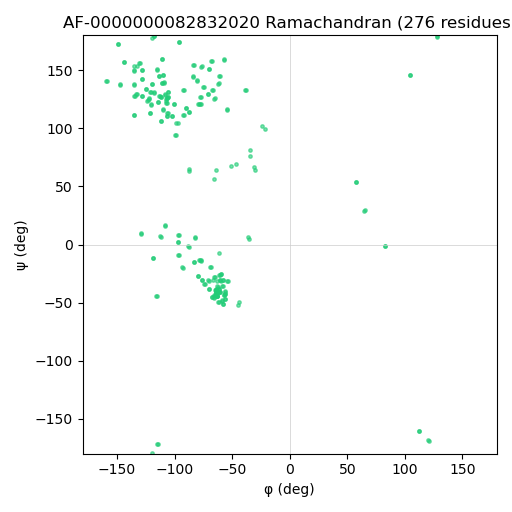 -4.956 2.76 1 97.64 80 VAL B O 1
ATOM 1722 N N . HIS B 1 81 ? -7.066 -5.766 1.669 1 98.36 81 HIS B N 1
ATOM 1723 C CA . HIS B 1 81 ? -6.481 -6.444 2.821 1 98.36 81 HIS B CA 1
ATOM 1724 C C . HIS B 1 81 ? -5.178 -5.778 3.249 1 98.36 81 HIS B C 1
ATOM 1726 O O . HIS B 1 81 ? -4.244 -5.662 2.452 1 98.36 81 HIS B O 1
ATOM 1732 N N . VAL B 1 82 ? -5.093 -5.326 4.464 1 97.99 82 VAL B N 1
ATOM 1733 C CA . VAL B 1 82 ? -3.879 -4.772 5.055 1 97.99 82 VAL B CA 1
ATOM 1734 C C . VAL B 1 82 ? -3.399 -5.673 6.191 1 97.99 82 VAL B C 1
ATOM 1736 O O . VAL B 1 82 ? -4.151 -5.959 7.125 1 97.99 82 VAL B O 1
ATOM 1739 N N . LEU B 1 83 ? -2.168 -6.149 6.081 1 97.71 83 LEU B N 1
ATOM 1740 C CA . LEU B 1 83 ? -1.729 -7.135 7.062 1 97.71 83 LEU B CA 1
ATOM 1741 C C . LEU B 1 83 ? -0.227 -7.027 7.307 1 97.71 83 LEU B C 1
ATOM 1743 O O . LEU B 1 83 ? 0.444 -6.181 6.71 1 97.71 83 LEU B O 1
ATOM 1747 N N . VAL B 1 84 ? 0.28 -7.758 8.285 1 97.51 84 VAL B N 1
ATOM 1748 C CA . VAL B 1 84 ? 1.705 -7.911 8.561 1 97.51 84 VAL B CA 1
ATOM 1749 C C . VAL B 1 84 ? 2.198 -9.244 8.003 1 97.51 84 VAL B C 1
ATOM 1751 O O . VAL B 1 84 ? 1.622 -10.296 8.289 1 97.51 84 VAL B O 1
ATOM 1754 N N . GLU B 1 85 ? 3.113 -9.155 7.168 1 97.81 85 GLU B N 1
ATOM 1755 C CA . GLU B 1 85 ? 3.804 -10.347 6.685 1 97.81 85 GLU B CA 1
ATOM 1756 C C . GLU B 1 85 ? 5.044 -10.645 7.523 1 97.81 85 GLU B C 1
ATOM 1758 O O . GLU B 1 85 ? 5.998 -9.865 7.528 1 97.81 85 GLU B O 1
ATOM 1763 N N . GLN B 1 86 ? 5.011 -11.686 8.251 1 96.42 86 GLN B N 1
ATOM 1764 C CA . GLN B 1 86 ? 6.222 -12.161 8.911 1 96.42 86 GLN B CA 1
ATOM 1765 C C . GLN B 1 86 ? 7.014 -13.095 8 1 96.42 86 GLN B C 1
ATOM 1767 O O . GLN B 1 86 ? 6.541 -14.18 7.653 1 96.42 86 GLN B O 1
ATOM 1772 N N . VAL B 1 87 ? 8.143 -12.656 7.633 1 95.77 87 VAL B N 1
ATOM 1773 C CA . VAL B 1 87 ? 8.953 -13.37 6.652 1 95.77 87 VAL B CA 1
ATOM 1774 C C . VAL B 1 87 ? 10.129 -14.052 7.348 1 95.77 87 VAL B C 1
ATOM 1776 O O . VAL B 1 87 ? 10.879 -13.408 8.086 1 95.77 87 VAL B O 1
ATOM 1779 N N . ALA B 1 88 ? 10.289 -15.295 7.133 1 94.44 88 ALA B N 1
ATOM 1780 C CA . ALA B 1 88 ? 11.451 -16.017 7.644 1 94.44 88 ALA B CA 1
ATOM 1781 C C . ALA B 1 88 ? 12.6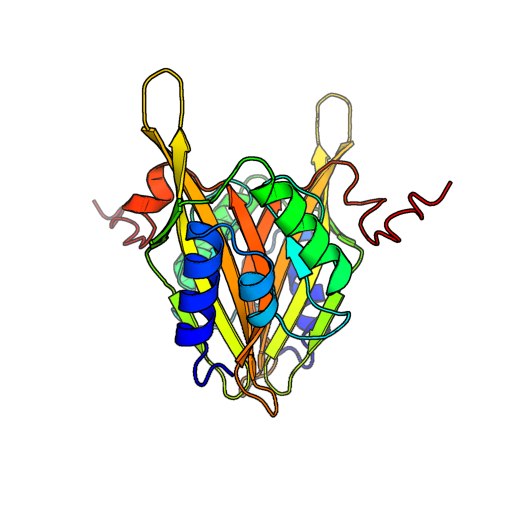84 -15.75 6.784 1 94.44 88 ALA B C 1
ATOM 1783 O O . ALA B 1 88 ? 12.631 -15.872 5.558 1 94.44 88 ALA B O 1
ATOM 1784 N N . VAL B 1 89 ? 13.705 -15.346 7.41 1 87.66 89 VAL B N 1
ATOM 1785 C CA . VAL B 1 89 ? 14.968 -15.085 6.728 1 87.66 89 VAL B CA 1
ATOM 1786 C C . VAL B 1 89 ? 16.065 -15.972 7.313 1 87.66 89 VAL B C 1
ATOM 1788 O O . VAL B 1 89 ? 16.289 -15.975 8.526 1 87.66 89 VAL B O 1
ATOM 1791 N N . ARG B 1 90 ? 16.634 -16.758 6.515 1 87.12 90 ARG B N 1
ATOM 1792 C CA . ARG B 1 90 ? 17.738 -17.598 6.97 1 87.12 90 ARG B CA 1
ATOM 1793 C C . ARG B 1 90 ? 19.036 -16.802 7.046 1 87.12 90 ARG B C 1
ATOM 1795 O O . ARG B 1 90 ? 19.414 -16.127 6.086 1 87.12 90 ARG B O 1
ATOM 1802 N N . THR B 1 91 ? 19.571 -16.771 8.226 1 84.84 91 THR B N 1
ATOM 1803 C CA . THR B 1 91 ? 20.865 -16.132 8.436 1 84.84 91 THR B CA 1
ATOM 1804 C C . THR B 1 91 ? 21.884 -17.137 8.968 1 84.84 91 THR B C 1
ATOM 1806 O O . THR B 1 91 ? 21.557 -18.307 9.18 1 84.84 91 THR B O 1
ATOM 1809 N N . ARG B 1 92 ? 23.111 -16.679 9.212 1 89.67 92 ARG B N 1
ATOM 1810 C CA . ARG B 1 92 ? 24.168 -17.509 9.781 1 89.67 92 ARG B CA 1
ATOM 1811 C C . ARG B 1 92 ? 23.837 -17.912 11.214 1 89.67 92 ARG B C 1
ATOM 1813 O O . ARG B 1 92 ? 24.231 -18.989 11.668 1 89.67 92 ARG B O 1
ATOM 1820 N N . GLU B 1 93 ? 23.143 -17.106 11.918 1 90.51 93 GLU B N 1
ATOM 1821 C CA . GLU B 1 93 ? 22.811 -17.306 13.325 1 90.51 93 GLU B CA 1
ATOM 1822 C C . GLU B 1 93 ? 21.523 -18.11 13.479 1 90.51 93 GLU B C 1
ATOM 1824 O O . GLU B 1 93 ? 21.117 -18.433 14.597 1 90.51 93 GLU B O 1
ATOM 1829 N N . GLY B 1 94 ? 20.971 -18.423 12.352 1 89.54 94 GLY B N 1
ATOM 1830 C CA . GLY B 1 94 ? 19.7 -19.129 12.381 1 89.54 94 GLY B CA 1
ATOM 1831 C C . GLY B 1 94 ? 18.582 -18.372 11.688 1 89.54 94 GLY B C 1
ATOM 1832 O O . GLY B 1 94 ? 18.837 -17.424 10.942 1 89.54 94 GLY B O 1
ATOM 1833 N N . THR B 1 95 ? 17.387 -18.902 11.933 1 89.74 95 THR B N 1
ATOM 1834 C CA . THR B 1 95 ? 16.223 -18.281 11.309 1 89.74 95 THR B CA 1
ATOM 1835 C C . THR B 1 95 ? 15.826 -17.009 12.052 1 89.74 95 THR B C 1
ATOM 1837 O O . THR B 1 95 ? 15.66 -17.023 13.274 1 89.74 95 THR B O 1
ATOM 1840 N N . GLN B 1 96 ? 15.839 -15.906 11.324 1 91.4 96 GLN B N 1
ATOM 1841 C CA . GLN B 1 96 ? 15.314 -14.644 11.834 1 91.4 96 GLN B CA 1
ATOM 1842 C C . GLN B 1 96 ? 14.034 -14.246 11.105 1 91.4 96 GLN B C 1
ATOM 1844 O O . GLN B 1 96 ? 13.709 -14.809 10.058 1 91.4 96 GLN B O 1
ATOM 1849 N N . PHE B 1 97 ? 13.288 -13.359 11.801 1 92.61 97 PHE B N 1
ATOM 1850 C CA . PHE B 1 97 ? 12.024 -12.948 11.201 1 92.61 97 PHE B CA 1
ATOM 1851 C C . PHE B 1 97 ? 12.02 -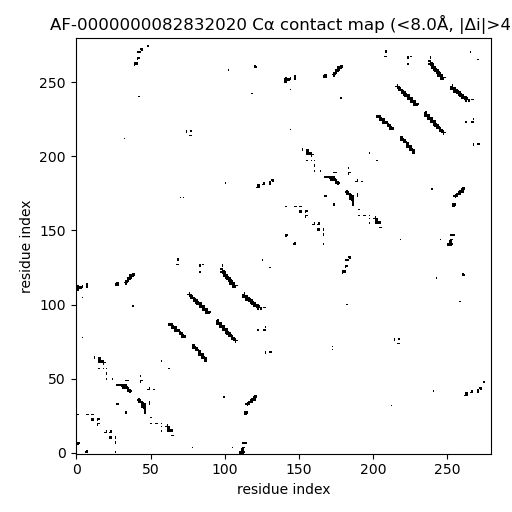11.451 10.919 1 92.61 97 PHE B C 1
ATOM 1853 O O . PHE B 1 97 ? 12.503 -10.659 11.732 1 92.61 97 PHE B O 1
ATOM 1860 N N . ALA B 1 98 ? 11.644 -11.138 9.75 1 94.07 98 ALA B N 1
ATOM 1861 C CA . ALA B 1 98 ? 11.406 -9.752 9.356 1 94.07 98 ALA B CA 1
ATOM 1862 C C . ALA B 1 98 ? 9.92 -9.493 9.129 1 94.07 98 ALA B C 1
ATOM 1864 O O . ALA B 1 98 ? 9.184 -10.39 8.709 1 94.07 98 ALA B O 1
ATOM 1865 N N . ASN B 1 99 ? 9.506 -8.292 9.453 1 95.93 99 ASN B N 1
ATOM 1866 C CA . ASN B 1 99 ? 8.113 -7.915 9.241 1 95.93 99 ASN B CA 1
ATOM 1867 C C . ASN B 1 99 ? 7.969 -6.916 8.097 1 95.93 99 ASN B C 1
ATOM 1869 O O . ASN B 1 99 ? 8.791 -6.009 7.953 1 95.93 99 ASN B O 1
ATOM 1873 N N . CYS B 1 100 ? 6.928 -7.142 7.315 1 97.52 100 CYS B N 1
ATOM 1874 C CA . CYS B 1 100 ? 6.519 -6.197 6.282 1 97.52 100 CYS B CA 1
ATOM 1875 C C . CYS B 1 100 ? 5.037 -5.86 6.407 1 97.52 100 CYS B C 1
ATOM 1877 O O . CYS B 1 100 ? 4.234 -6.711 6.793 1 97.52 100 CYS B O 1
ATOM 1879 N N . TYR B 1 101 ? 4.722 -4.641 6.166 1 98.12 101 TYR B N 1
ATOM 1880 C CA . TYR B 1 101 ? 3.323 -4.332 5.894 1 98.12 101 TYR B CA 1
ATOM 1881 C C . TYR B 1 101 ? 2.964 -4.654 4.448 1 98.12 101 TYR B C 1
ATOM 1883 O O . TYR B 1 101 ? 3.75 -4.393 3.534 1 98.12 101 TYR B O 1
ATOM 1891 N N . ALA B 1 102 ? 1.784 -5.172 4.261 1 98.68 102 ALA B N 1
ATOM 1892 C CA . ALA B 1 102 ? 1.295 -5.453 2.913 1 98.68 102 ALA B CA 1
ATOM 1893 C C . ALA B 1 102 ? -0.132 -4.946 2.731 1 98.68 102 ALA B C 1
ATOM 1895 O O . ALA B 1 102 ? -0.989 -5.163 3.591 1 98.68 102 ALA B O 1
ATOM 1896 N N . THR B 1 103 ? -0.363 -4.223 1.711 1 98.75 103 THR B N 1
ATOM 1897 C CA . THR B 1 103 ? -1.687 -3.884 1.201 1 98.75 103 THR B CA 1
ATOM 1898 C C . THR B 1 103 ? -1.984 -4.652 -0.084 1 98.75 103 THR B C 1
ATOM 1900 O O . THR B 1 103 ? -1.339 -4.43 -1.11 1 98.75 103 THR B O 1
ATOM 1903 N N . ASN B 1 104 ? -2.902 -5.59 -0.021 1 98.74 104 ASN B N 1
ATOM 1904 C CA . ASN B 1 104 ? -3.382 -6.368 -1.158 1 98.74 104 ASN B CA 1
ATOM 1905 C C . ASN B 1 104 ? -4.773 -5.922 -1.597 1 98.74 104 ASN B C 1
ATOM 1907 O O . ASN B 1 104 ? -5.684 -5.814 -0.773 1 98.74 104 ASN B O 1
ATOM 1911 N N . ILE B 1 105 ? -4.903 -5.705 -2.891 1 98.25 105 ILE B N 1
ATOM 1912 C CA . ILE B 1 105 ? -6.201 -5.276 -3.4 1 98.25 105 ILE B CA 1
ATOM 1913 C C . ILE B 1 105 ? -6.707 -6.281 -4.432 1 98.25 105 ILE B C 1
ATOM 1915 O O . ILE B 1 105 ? -5.969 -6.677 -5.337 1 98.25 105 ILE B O 1
ATOM 1919 N N . TYR B 1 106 ? -7.943 -6.682 -4.264 1 97.65 106 TYR B N 1
ATOM 1920 C CA . TYR B 1 106 ? -8.602 -7.641 -5.144 1 97.65 106 TYR B CA 1
ATOM 1921 C C . TYR B 1 106 ? -9.838 -7.027 -5.792 1 97.65 106 TYR B C 1
ATOM 1923 O O . TYR B 1 106 ? -10.594 -6.304 -5.139 1 97.65 106 TYR B O 1
ATOM 1931 N N . HIS B 1 107 ? -10.003 -7.299 -7.009 1 96.36 107 HIS B N 1
ATOM 1932 C CA . HIS B 1 107 ? -11.223 -6.92 -7.712 1 96.36 107 HIS B CA 1
ATOM 1933 C C . HIS B 1 107 ? -12.024 -8.148 -8.13 1 96.36 107 HIS B C 1
ATOM 1935 O O . HIS B 1 107 ? -11.448 -9.168 -8.517 1 96.36 107 HIS B O 1
ATOM 1941 N N . LYS B 1 108 ? -13.249 -7.926 -8.069 1 95.24 108 LYS B N 1
ATOM 1942 C CA . LYS B 1 108 ? -14.153 -8.969 -8.544 1 95.24 108 LYS B CA 1
ATOM 1943 C C . LYS B 1 108 ? -14.459 -8.797 -10.03 1 95.24 108 LYS B C 1
ATOM 1945 O O . LYS B 1 108 ? -14.958 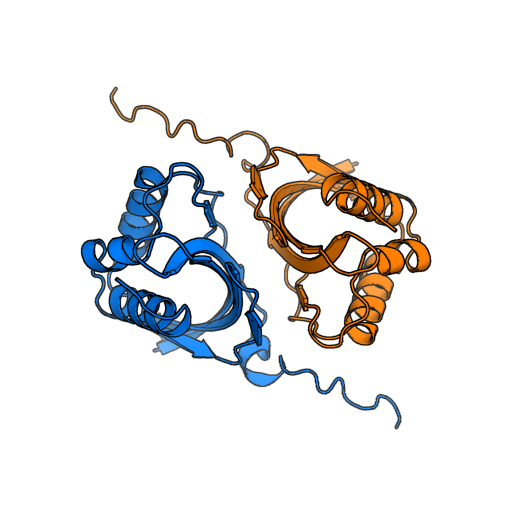-7.751 -10.449 1 95.24 108 LYS B O 1
ATOM 1950 N N . GLY B 1 109 ? -14.088 -9.751 -10.792 1 91.12 109 GLY B N 1
ATOM 1951 C CA . GLY B 1 109 ? -14.451 -9.79 -12.2 1 91.12 109 GLY B CA 1
ATOM 1952 C C . GLY B 1 109 ? -15.359 -10.953 -12.55 1 91.12 109 GLY B C 1
ATOM 1953 O O . GLY B 1 109 ? -15.897 -11.617 -11.662 1 91.12 109 GLY B O 1
ATOM 1954 N N . PRO B 1 110 ? -15.585 -11.155 -13.785 1 90.48 110 PRO B N 1
ATOM 1955 C CA . PRO B 1 110 ? -16.497 -12.204 -14.246 1 90.48 110 PRO B CA 1
ATOM 1956 C C . PRO B 1 110 ? -16.046 -13.603 -13.829 1 90.48 110 PRO B C 1
ATOM 1958 O O . PRO B 1 110 ? -16.879 -14.49 -13.63 1 90.48 110 PRO B O 1
ATOM 1961 N N . THR B 1 111 ? -14.785 -13.76 -13.632 1 91.63 111 THR B N 1
ATOM 1962 C CA . THR B 1 111 ? -14.266 -15.091 -13.338 1 91.63 111 THR B CA 1
ATOM 1963 C C . THR B 1 111 ? -13.832 -15.191 -11.878 1 91.63 111 THR B C 1
ATOM 1965 O O . THR B 1 111 ? -13.072 -16.09 -11.512 1 91.63 111 THR B O 1
ATOM 1968 N N . GLY B 1 112 ? -14.299 -14.215 -11.057 1 95.61 112 GLY B N 1
ATOM 1969 C CA . GLY B 1 112 ? -13.998 -14.281 -9.636 1 95.61 112 GLY B CA 1
ATOM 1970 C C . GLY B 1 112 ? -13.064 -13.179 -9.172 1 95.61 112 GLY B C 1
ATOM 1971 O O . GLY B 1 112 ? -12.934 -12.148 -9.835 1 95.61 112 GLY B O 1
ATOM 1972 N N . TRP B 1 113 ? -12.463 -13.447 -8.029 1 97.38 113 TRP B N 1
ATOM 1973 C CA . TRP B 1 113 ? -11.616 -12.443 -7.394 1 97.38 113 TRP B CA 1
ATOM 1974 C C . TRP B 1 113 ? -10.162 -12.608 -7.823 1 97.38 113 TRP B C 1
ATOM 1976 O O . TRP B 1 113 ? -9.636 -13.723 -7.84 1 97.38 113 TRP B O 1
ATOM 1986 N N . ARG B 1 114 ? -9.563 -11.467 -8.188 1 97.57 114 ARG B N 1
ATOM 1987 C CA . ARG B 1 114 ? -8.155 -11.456 -8.572 1 97.57 114 ARG B CA 1
ATOM 1988 C C . ARG B 1 114 ? -7.42 -10.286 -7.926 1 97.57 114 ARG B C 1
ATOM 1990 O O . ARG B 1 114 ? -8.007 -9.226 -7.701 1 97.57 114 ARG B O 1
ATOM 1997 N N . MET B 1 115 ? -6.157 -10.528 -7.684 1 98.24 115 MET B N 1
ATOM 1998 C CA . MET B 1 115 ? -5.327 -9.454 -7.148 1 98.24 115 MET B CA 1
ATOM 1999 C C . MET B 1 115 ? -4.995 -8.431 -8.229 1 98.24 115 MET B C 1
ATOM 2001 O O . MET B 1 115 ? -4.666 -8.799 -9.358 1 98.24 115 MET B O 1
ATOM 2005 N N . VAL B 1 116 ? -5.106 -7.136 -7.882 1 97.62 116 VAL B N 1
ATOM 2006 C CA . VAL B 1 116 ? -4.78 -6.095 -8.852 1 97.62 116 VAL B CA 1
ATOM 2007 C C . VAL B 1 116 ? -3.617 -5.252 -8.334 1 97.62 116 VAL B C 1
ATOM 2009 O O . VAL B 1 116 ? -2.972 -4.534 -9.102 1 97.62 116 VAL B O 1
ATOM 2012 N N . MET B 1 117 ? -3.283 -5.443 -7.05 1 98.16 117 MET B N 1
ATOM 2013 C CA . MET B 1 117 ? -2.211 -4.628 -6.484 1 98.16 117 MET B CA 1
ATOM 2014 C C . MET B 1 117 ? -1.626 -5.287 -5.239 1 98.16 117 MET B C 1
ATOM 2016 O O . MET B 1 117 ? -2.362 -5.843 -4.422 1 98.16 117 MET B O 1
ATOM 2020 N N . HIS B 1 118 ? -0.364 -5.215 -5.077 1 98.82 118 HIS B N 1
ATOM 2021 C CA . HIS B 1 118 ? 0.395 -5.617 -3.898 1 98.82 118 HIS B CA 1
ATOM 2022 C C . HIS B 1 118 ? 1.439 -4.568 -3.53 1 98.82 118 HIS B C 1
ATOM 2024 O O . HIS B 1 118 ? 2.338 -4.276 -4.321 1 98.82 118 HIS B O 1
ATOM 2030 N N . HIS B 1 119 ? 1.3 -3.895 -2.46 1 98.87 119 HIS B N 1
ATOM 2031 C CA . HIS B 1 119 ? 2.262 -2.95 -1.905 1 98.87 119 HIS B CA 1
ATOM 2032 C C . HIS B 1 119 ? 2.854 -3.469 -0.599 1 98.87 119 HIS B C 1
ATOM 2034 O O . HIS B 1 119 ? 2.169 -3.508 0.426 1 98.87 119 HIS B O 1
ATOM 2040 N N . ALA B 1 120 ? 4.039 -3.882 -0.64 1 98.59 120 ALA B N 1
ATOM 2041 C CA . ALA B 1 120 ? 4.737 -4.348 0.555 1 98.59 120 ALA B CA 1
ATOM 2042 C C . ALA B 1 120 ? 5.854 -3.386 0.948 1 98.59 120 ALA B C 1
ATOM 2044 O O . ALA B 1 120 ? 6.569 -2.869 0.086 1 98.59 120 ALA B O 1
ATOM 2045 N N . SER B 1 121 ? 6.018 -3.123 2.212 1 98.25 121 SER B N 1
ATOM 2046 C CA . SER B 1 121 ? 7.077 -2.266 2.735 1 98.25 121 SER B CA 1
ATOM 2047 C C . SER B 1 121 ? 7.599 -2.784 4.071 1 98.25 121 SER B C 1
ATOM 2049 O O . SER B 1 121 ? 6.896 -3.507 4.78 1 98.25 121 SER B O 1
ATOM 2051 N N . SER B 1 122 ? 8.819 -2.395 4.376 1 96.7 122 SER B N 1
ATOM 2052 C CA . SER B 1 122 ? 9.391 -2.805 5.655 1 96.7 122 SER B CA 1
ATOM 2053 C C . SER B 1 122 ? 8.579 -2.26 6.824 1 96.7 122 SER B C 1
ATOM 2055 O O . SER B 1 122 ? 8.119 -1.117 6.788 1 96.7 122 SER B O 1
ATOM 2057 N N . ALA B 1 123 ? 8.4 -3.077 7.788 1 96.66 123 ALA B N 1
ATOM 2058 C CA . ALA B 1 123 ? 7.72 -2.683 9.019 1 96.66 123 ALA B CA 1
ATOM 2059 C C . ALA B 1 123 ? 8.672 -2.734 10.211 1 96.66 123 ALA B C 1
ATOM 2061 O O . ALA B 1 123 ? 9.656 -3.476 10.197 1 96.66 123 ALA B O 1
ATOM 2062 N N . PRO B 1 124 ? 8.414 -1.86 11.222 1 94.22 124 PRO B N 1
ATOM 2063 C CA . PRO B 1 124 ? 9.217 -1.985 12.44 1 94.22 124 PRO B CA 1
ATOM 2064 C C . PRO B 1 124 ? 9.13 -3.377 13.064 1 94.22 124 PRO B C 1
ATOM 2066 O O . PRO B 1 124 ? 8.181 -4.118 12.796 1 94.22 124 PRO B O 1
ATOM 2069 N N . THR B 1 125 ? 10.082 -3.686 13.845 1 87.91 125 THR B N 1
ATOM 2070 C CA . THR B 1 125 ? 10.158 -5.002 14.469 1 87.91 125 THR B CA 1
ATOM 2071 C C . THR B 1 125 ? 8.927 -5.263 15.332 1 87.91 125 THR B C 1
ATOM 2073 O O . THR B 1 125 ? 8.465 -6.401 15.435 1 87.91 125 THR B O 1
ATOM 2076 N N . GLU B 1 126 ? 8.301 -4.219 15.797 1 88.98 126 GLU B N 1
ATOM 2077 C CA . GLU B 1 126 ? 7.189 -4.327 16.736 1 88.98 126 GLU B CA 1
ATOM 2078 C C . GLU B 1 126 ? 5.876 -4.598 16.008 1 88.98 126 GLU B C 1
ATOM 2080 O O . GLU B 1 126 ? 4.869 -4.933 16.636 1 88.98 126 GLU B O 1
ATOM 2085 N N . ALA B 1 127 ? 5.839 -4.4 14.71 1 88.25 127 ALA B N 1
ATOM 2086 C CA . ALA B 1 127 ? 4.607 -4.5 13.933 1 88.25 127 ALA B CA 1
ATOM 2087 C C . ALA B 1 127 ? 3.929 -5.85 14.152 1 88.25 127 ALA B C 1
ATOM 2089 O O . ALA B 1 127 ? 2.7 -5.948 14.113 1 88.25 127 ALA B O 1
ATOM 2090 N N . GLY B 1 128 ? 4.638 -6.855 14.387 1 76.33 128 GLY B N 1
ATOM 2091 C CA . GLY B 1 128 ? 4.067 -8.18 14.568 1 76.33 128 GLY B CA 1
ATOM 2092 C C . GLY B 1 128 ? 3.437 -8.376 15.934 1 76.33 128 GLY B C 1
ATOM 2093 O O . GLY B 1 128 ? 2.692 -9.335 16.148 1 76.33 128 GLY B O 1
ATOM 2094 N N . VAL B 1 129 ? 3.718 -7.502 16.822 1 71.16 129 VAL B N 1
ATOM 2095 C CA . VAL B 1 129 ? 3.238 -7.674 18.189 1 71.16 129 VAL B CA 1
ATOM 2096 C C . VAL B 1 129 ? 2.259 -6.555 18.538 1 71.16 129 VAL B C 1
ATOM 2098 O O . VAL B 1 129 ? 1.202 -6.807 19.121 1 71.16 129 VAL B O 1
ATOM 2101 N N . LEU B 1 130 ? 2.614 -5.238 18.164 1 60.96 130 LEU B N 1
ATOM 2102 C CA . LEU B 1 130 ? 1.886 -4.064 18.632 1 60.96 130 LEU B CA 1
ATOM 2103 C C . LEU B 1 130 ? 0.795 -3.671 17.642 1 60.96 130 LEU B C 1
ATOM 2105 O O . LEU B 1 130 ? -0.077 -2.86 17.962 1 60.96 130 LEU B O 1
ATOM 2109 N N . ASP B 1 131 ? 0.788 -3.999 16.53 1 57.27 131 ASP B N 1
ATOM 2110 C CA . ASP B 1 131 ? 0.004 -3.28 15.53 1 57.27 131 ASP B CA 1
ATOM 2111 C C . ASP B 1 131 ? -1.396 -2.964 16.053 1 57.27 131 ASP B C 1
ATOM 2113 O O . ASP B 1 131 ? -2.162 -2.252 15.4 1 57.27 131 ASP B O 1
ATOM 2117 N N . LEU B 1 132 ? -2.01 -4.045 16.592 1 50.74 132 LEU B N 1
ATOM 2118 C CA . LEU B 1 132 ? -3.352 -3.565 16.901 1 50.74 132 LEU B CA 1
ATOM 2119 C C . LEU B 1 132 ? -3.31 -2.492 17.984 1 50.74 132 LEU B C 1
ATOM 2121 O O . LEU B 1 132 ? -3.065 -2.795 19.154 1 50.74 132 LEU B O 1
ATOM 2125 N N . HIS B 1 133 ? -2.577 -1.44 17.79 1 41.5 133 HIS B N 1
ATOM 2126 C CA . HIS B 1 133 ? -2.566 -0.43 18.842 1 41.5 133 HIS B CA 1
ATOM 2127 C C . HIS B 1 133 ? -3.926 -0.333 19.527 1 41.5 133 HIS B C 1
ATOM 2129 O O . HIS B 1 133 ? -4.929 -0.021 18.882 1 41.5 133 HIS B O 1
ATOM 2135 N N . ASP B 1 134 ? -4.347 -1.045 20.389 1 39.42 134 ASP B N 1
ATOM 2136 C CA . ASP B 1 134 ? -4.756 -0.236 21.533 1 39.42 134 ASP B CA 1
ATOM 2137 C C . ASP B 1 134 ? -3.687 0.795 21.888 1 39.42 134 ASP B C 1
ATOM 2139 O O . ASP B 1 134 ? -2.579 0.434 22.29 1 39.42 134 ASP B O 1
ATOM 2143 N N . VAL B 1 135 ? -3.327 1.951 21.1 1 35.78 135 VAL B N 1
ATOM 2144 C CA . VAL B 1 135 ? -2.605 3.08 21.677 1 35.78 135 VAL B CA 1
ATOM 2145 C C . VAL B 1 135 ? -2.788 3.091 23.193 1 35.78 135 VAL B C 1
ATOM 2147 O O . VAL B 1 135 ? -3.918 3.083 23.688 1 35.78 135 VAL B O 1
ATOM 2150 N N . PRO B 1 136 ? -1.931 2.646 24.041 1 34.21 136 PRO B N 1
ATOM 2151 C CA . PRO B 1 136 ? -2.09 2.801 25.489 1 34.21 136 PRO B CA 1
ATOM 2152 C C . PRO B 1 136 ? -2.678 4.156 25.876 1 34.21 136 PRO B C 1
ATOM 2154 O O . PRO B 1 136 ? -2.534 5.131 25.133 1 34.21 136 PRO B O 1
ATOM 2157 N N . ASP B 1 137 ? -3.699 4.318 26.766 1 31.35 137 ASP B N 1
ATOM 2158 C CA . ASP B 1 137 ? -4.067 5.448 27.613 1 31.35 137 ASP B CA 1
ATOM 2159 C C . ASP B 1 137 ? -2.833 6.242 28.036 1 31.35 137 ASP B C 1
ATOM 2161 O O . ASP B 1 137 ? -1.98 5.731 28.764 1 31.35 137 ASP B O 1
ATOM 2165 N N . MET B 1 138 ? -2.17 6.866 27.232 1 27.83 138 MET B N 1
ATOM 2166 C CA . MET B 1 138 ? -1.322 7.864 27.877 1 27.83 138 MET B CA 1
ATOM 2167 C C . MET B 1 138 ? -2.027 8.481 29.08 1 27.83 138 MET B C 1
ATOM 2169 O O . MET B 1 138 ? -2.407 9.653 29.048 1 27.83 138 MET B O 1
ATOM 2173 N N . LEU B 1 139 ? -3.235 8.021 29.531 1 25.83 139 LEU B N 1
ATOM 2174 C CA . LEU B 1 139 ? -3.702 8.611 30.781 1 25.83 139 LEU B CA 1
ATOM 2175 C C . LEU B 1 139 ? -2.707 8.357 31.907 1 25.83 139 LEU B C 1
ATOM 2177 O O . LEU B 1 139 ? -2.721 9.055 32.923 1 25.83 139 LEU B O 1
ATOM 2181 N N . HIS B 1 140 ? -1.92 7.327 32.045 1 24.03 140 HIS B N 1
ATOM 2182 C CA . HIS B 1 140 ? -1.552 7.512 33.444 1 24.03 140 HIS B CA 1
ATOM 2183 C C . HIS B 1 140 ? -0.581 8.677 33.609 1 24.03 140 HIS B C 1
ATOM 2185 O O . HIS B 1 140 ? 0.252 8.924 32.735 1 24.03 140 HIS B O 1
#

Sequence (280 aa):
MFATPEEAEHAFYEALEQGDTVRLMQVWADDEEVVCIHPGGLRVVGHSAVHESWQHVLANGPLHIRPLRPLVMLSMMCAVHVLVEQVAVRTREGTQFANCYATNIYHKGPTGWRMVMHHASSAPTEAGVLDLHDVPDMLHMFATPEEAEHAFYEALEQGDTVRLMQVWADDEEVVCIHPGGLRVVGHSAVHESWQHVLANGPLHIRPLRPLVMLSMMCAVHVLVEQVAVRTREGTQFANCYATNIYHKGPTGWRMVMHHASSAPTEAGVLDLHDVPDMLH

Secondary structure (DSSP, 8-state):
--SSHHHHHHHHHHHHHHT-HHHHHTSB-SSTT-EEE-TTS-EEESHHHHHHHHHHHGGG----EEEEEEEEEE-SSEEEEEEEEEEEEEETTEEEEEEEEEEEEEEEETTEEEEEEEEEEE--TTHHHH-S-----TT-/--SSHHHHHHHHHHHHHHT-HHHHHTSB-SSTT-EEE-TTS-EEESHHHHHHHHHHHGGG----EEEEEEEEEE-SSEEEEEEEEEEEEEETTEEEEEEEEEEEEEEEETTEEEEEEEEEEE--TTHHHH-S-----TT-